Protein AF-C0B4K8-F1 (afdb_monomer)

Organism: NCBI:txid470146

pLDDT: mean 82.04, std 15.04, range [27.12, 97.06]

InterPro domains:
  IPR049453 Integral membrane bound transporter domain [PF13515] (214-287)

Structure (mmCIF, N/CA/C/O backbone):
data_AF-C0B4K8-F1
#
_entry.id   AF-C0B4K8-F1
#
loop_
_atom_site.group_PDB
_atom_site.id
_atom_site.type_symbol
_atom_site.label_atom_id
_atom_site.label_alt_id
_atom_site.label_comp_id
_atom_site.label_asym_id
_atom_site.label_entity_id
_atom_site.label_seq_id
_atom_site.pdbx_PDB_ins_code
_atom_site.Cartn_x
_atom_site.Cartn_y
_atom_site.Cartn_z
_atom_site.occupancy
_atom_site.B_iso_or_equiv
_atom_site.auth_seq_id
_atom_site.auth_comp_id
_atom_site.auth_asym_id
_atom_site.auth_atom_id
_atom_site.pdbx_PDB_model_num
ATOM 1 N N . MET A 1 1 ? -28.272 7.802 20.298 1.00 64.81 1 MET A N 1
ATOM 2 C CA . MET A 1 1 ? -28.217 7.630 18.826 1.00 64.81 1 MET A CA 1
ATOM 3 C C . MET A 1 1 ? -28.982 6.366 18.466 1.00 64.81 1 MET A C 1
ATOM 5 O O . MET A 1 1 ? -29.151 5.519 19.333 1.00 64.81 1 MET A O 1
ATOM 9 N N . THR A 1 2 ? -29.472 6.221 17.232 1.00 80.25 2 THR A N 1
ATOM 10 C CA . THR A 1 2 ? -30.024 4.921 16.800 1.00 80.25 2 THR A CA 1
ATOM 11 C C . THR A 1 2 ? -28.894 3.910 16.576 1.00 80.25 2 THR A C 1
ATOM 13 O O . THR A 1 2 ? -27.774 4.300 16.242 1.00 80.25 2 THR A O 1
ATOM 16 N N . PHE A 1 3 ? -29.184 2.611 16.717 1.00 78.75 3 PHE A N 1
ATOM 17 C CA . PHE A 1 3 ? -28.225 1.523 16.465 1.00 78.75 3 PHE A CA 1
ATOM 18 C C . PHE A 1 3 ? -27.511 1.671 15.109 1.00 78.75 3 PHE A C 1
ATOM 20 O O . PHE A 1 3 ? -26.291 1.559 15.016 1.00 78.75 3 PHE A O 1
ATOM 27 N N . TYR A 1 4 ? -28.267 2.006 14.060 1.00 74.88 4 TYR A N 1
ATOM 28 C CA . TYR A 1 4 ? -27.736 2.195 12.711 1.00 74.88 4 TYR A CA 1
ATOM 29 C C . TYR A 1 4 ? -26.780 3.394 12.607 1.00 74.88 4 TYR A C 1
ATOM 31 O O . TYR A 1 4 ? -25.721 3.289 11.990 1.00 74.88 4 TYR A O 1
ATOM 39 N N . GLN A 1 5 ? -27.109 4.519 13.251 1.00 76.94 5 GLN A N 1
ATOM 40 C CA . GLN A 1 5 ? -26.243 5.704 13.275 1.00 76.94 5 GLN A CA 1
ATOM 41 C C . GLN A 1 5 ? -24.923 5.435 14.008 1.00 76.94 5 GLN A C 1
ATOM 43 O O . GLN A 1 5 ? -23.875 5.891 13.557 1.00 76.94 5 GLN A O 1
ATOM 48 N N . GLU A 1 6 ? -24.945 4.661 15.097 1.00 77.94 6 GLU A N 1
ATOM 49 C CA . GLU A 1 6 ? -23.719 4.281 15.811 1.00 77.94 6 GLU A CA 1
ATOM 50 C C . GLU A 1 6 ? -22.836 3.330 14.998 1.00 77.94 6 GLU A C 1
ATOM 52 O O . GLU A 1 6 ? -21.607 3.457 15.023 1.00 77.94 6 GLU A O 1
ATOM 57 N N . LEU A 1 7 ? -23.445 2.423 14.228 1.00 75.00 7 LEU A N 1
ATOM 58 C CA . LEU A 1 7 ? -22.721 1.518 13.334 1.00 75.00 7 LEU A CA 1
ATOM 59 C C . LEU A 1 7 ? -21.975 2.282 12.222 1.00 75.00 7 LEU A C 1
ATOM 61 O O . LEU A 1 7 ? -20.893 1.866 11.803 1.00 75.00 7 LEU A O 1
ATOM 65 N N . GLN A 1 8 ? -22.531 3.414 11.775 1.00 73.94 8 GLN A N 1
ATOM 66 C CA . GLN A 1 8 ? -21.951 4.282 10.743 1.00 73.94 8 GLN A CA 1
ATOM 67 C C . GLN A 1 8 ? -20.825 5.200 11.240 1.00 73.94 8 GLN A C 1
ATOM 69 O O . GLN A 1 8 ? -20.106 5.775 10.419 1.00 73.94 8 GLN A O 1
ATOM 74 N N . LEU A 1 9 ? -20.636 5.349 12.556 1.00 71.19 9 LEU A N 1
ATOM 75 C CA . LEU A 1 9 ? -19.533 6.150 13.088 1.00 71.19 9 LEU A CA 1
ATOM 76 C C . LEU A 1 9 ? -18.185 5.580 12.630 1.00 71.19 9 LEU A C 1
ATOM 78 O O . LEU A 1 9 ? -18.023 4.376 12.455 1.00 71.19 9 LEU A O 1
ATOM 82 N N . ASN A 1 10 ? -17.164 6.421 12.482 1.00 69.75 10 ASN A N 1
ATOM 83 C CA . ASN A 1 10 ? -15.793 5.931 12.315 1.00 69.75 10 ASN A CA 1
ATOM 84 C C . ASN A 1 10 ? -15.262 5.342 13.644 1.00 69.75 10 ASN A C 1
ATOM 86 O O . ASN A 1 10 ? -15.906 5.443 14.690 1.00 69.75 10 ASN A O 1
ATOM 90 N N . GLN A 1 11 ? -14.092 4.694 13.624 1.00 68.06 11 GLN A N 1
ATOM 91 C CA . GLN A 1 11 ? -13.534 4.074 14.837 1.00 68.06 11 GLN A CA 1
ATOM 92 C C . GLN A 1 11 ? -13.309 5.088 15.972 1.00 68.06 11 GLN A C 1
ATOM 94 O O . GLN A 1 11 ? -13.568 4.785 17.135 1.00 68.06 11 GLN A O 1
ATOM 99 N N . ALA A 1 12 ? -12.895 6.314 15.640 1.00 69.19 12 ALA A N 1
ATOM 100 C CA . ALA A 1 12 ? -12.717 7.390 16.612 1.00 69.19 12 ALA A CA 1
ATOM 101 C C . ALA A 1 12 ? -14.046 7.822 17.260 1.00 69.19 12 ALA A C 1
ATOM 103 O O . ALA A 1 12 ? -14.102 8.022 18.471 1.00 69.19 12 ALA A O 1
ATOM 104 N N . GLY A 1 13 ? -15.121 7.914 16.477 1.00 70.62 13 GLY A N 1
ATOM 105 C CA . GLY A 1 13 ? -16.466 8.255 16.935 1.00 70.62 13 GLY A CA 1
ATOM 106 C C . GLY A 1 13 ? -17.031 7.208 17.889 1.00 70.62 13 GLY A C 1
ATOM 107 O O . GLY A 1 13 ? -17.477 7.565 18.977 1.00 70.62 13 GLY A O 1
ATOM 108 N N . SER A 1 14 ? -16.920 5.919 17.546 1.00 69.06 14 SER A N 1
ATOM 109 C CA . SER A 1 14 ? -17.348 4.826 18.434 1.00 69.06 14 SER A CA 1
ATOM 110 C C . SER A 1 14 ? -16.541 4.801 19.744 1.00 69.06 14 SER A C 1
ATOM 112 O O . SER A 1 14 ? -17.117 4.678 20.823 1.00 69.06 14 SER A O 1
ATOM 114 N N . LYS A 1 15 ? -15.212 4.999 19.681 1.00 70.56 15 LYS A N 1
ATOM 115 C CA . LYS A 1 15 ? -14.346 5.077 20.876 1.00 70.56 15 LYS A CA 1
ATOM 116 C C . LYS A 1 15 ? -14.629 6.316 21.737 1.00 70.56 15 LYS A C 1
ATOM 118 O O . LYS A 1 15 ? -14.522 6.244 22.958 1.00 70.56 15 LYS A O 1
ATOM 123 N N . ASN A 1 16 ? -15.004 7.441 21.130 1.00 76.56 16 ASN A N 1
ATOM 124 C CA . ASN A 1 16 ? -15.399 8.644 21.862 1.00 76.56 16 ASN A CA 1
ATOM 125 C C . ASN A 1 16 ? -16.745 8.472 22.574 1.00 76.56 16 ASN A C 1
ATOM 127 O O . ASN A 1 16 ? -16.874 8.959 23.693 1.00 76.56 16 ASN A O 1
ATOM 131 N N . LEU A 1 17 ? -17.710 7.762 21.975 1.00 75.50 17 LEU A N 1
ATOM 132 C CA . LEU A 1 17 ? -18.959 7.414 22.660 1.00 75.50 17 LEU A CA 1
ATOM 133 C C . LEU A 1 17 ? -18.679 6.570 23.907 1.00 75.50 17 LEU A C 1
ATOM 135 O O . LEU A 1 17 ? -19.099 6.946 24.992 1.00 75.50 17 LEU A O 1
ATOM 139 N N . LEU A 1 18 ? -17.868 5.516 23.767 1.00 72.81 18 LEU A N 1
ATOM 140 C CA . LEU A 1 18 ? -17.462 4.632 24.869 1.00 72.81 18 LEU A CA 1
ATOM 141 C C . LEU A 1 18 ? -16.787 5.364 26.038 1.00 72.81 18 LEU A C 1
ATOM 143 O O . LEU A 1 18 ? -16.927 4.947 27.186 1.00 72.81 18 LEU A O 1
ATOM 147 N N . LYS A 1 19 ? -16.036 6.435 25.754 1.00 73.88 19 LYS A N 1
ATOM 148 C CA . LYS A 1 19 ? -15.397 7.276 26.778 1.00 73.88 19 LYS A CA 1
ATOM 149 C C . LYS A 1 19 ? -16.370 8.218 27.481 1.00 73.88 19 LYS A C 1
ATOM 151 O O . LYS A 1 19 ? -16.112 8.586 28.619 1.00 73.88 19 LYS A O 1
ATOM 156 N N . LYS A 1 20 ? -17.425 8.648 26.787 1.00 77.31 20 LYS A N 1
ATOM 157 C CA . LYS A 1 20 ? -18.429 9.585 27.305 1.00 77.31 20 LYS A CA 1
ATOM 158 C C . LYS A 1 20 ? -19.591 8.888 28.017 1.00 77.31 20 LYS A C 1
ATOM 160 O O . LYS A 1 20 ? -20.399 9.575 28.622 1.00 77.31 20 LYS A O 1
ATOM 165 N N . SER A 1 21 ? -19.698 7.562 27.937 1.00 74.38 21 SER A N 1
ATOM 166 C CA . SER A 1 21 ? -20.741 6.799 28.627 1.00 74.38 21 SER A CA 1
ATOM 167 C 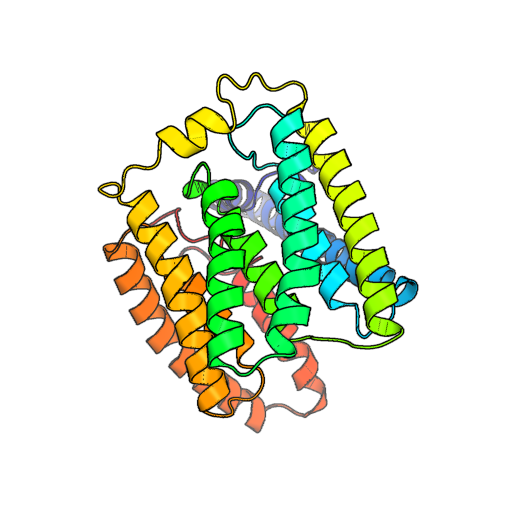C . SER A 1 21 ? -20.516 6.792 30.139 1.00 74.38 21 SER A C 1
ATOM 169 O O . SER A 1 21 ? -19.499 6.280 30.610 1.00 74.38 21 SER A O 1
ATOM 171 N N . GLU A 1 22 ? -21.481 7.317 30.891 1.00 70.75 22 GLU A N 1
ATOM 172 C CA . GLU A 1 22 ? -21.413 7.414 32.354 1.00 70.75 22 GLU A CA 1
ATOM 173 C C . GLU A 1 22 ? -21.981 6.161 33.040 1.00 70.75 22 GLU A C 1
ATOM 175 O O . GLU A 1 22 ? -21.492 5.752 34.094 1.00 70.75 22 GLU A O 1
ATOM 180 N N . THR A 1 23 ? -22.963 5.488 32.424 1.00 79.25 23 THR A N 1
ATOM 181 C CA . THR A 1 23 ? -23.619 4.312 33.019 1.00 79.25 23 THR A CA 1
ATOM 182 C C . THR A 1 23 ? -23.090 2.977 32.482 1.00 79.25 23 THR A C 1
ATOM 184 O O . THR A 1 23 ? -22.725 2.829 31.313 1.00 79.25 23 THR A O 1
ATOM 187 N N . VAL A 1 24 ? -23.102 1.941 33.333 1.00 75.06 24 VAL A N 1
ATOM 188 C CA . VAL A 1 24 ? -22.670 0.573 32.971 1.00 75.06 24 VAL A CA 1
ATOM 189 C C . VAL A 1 24 ? -23.535 -0.021 31.851 1.00 75.06 24 VAL A C 1
ATOM 191 O O . VAL A 1 24 ? -23.017 -0.718 30.977 1.00 75.06 24 VAL A O 1
ATOM 194 N N . LYS A 1 25 ? -24.841 0.286 31.839 1.00 75.25 25 LYS A N 1
ATOM 195 C CA . LYS A 1 25 ? -25.779 -0.185 30.807 1.00 75.25 25 LYS A CA 1
ATOM 196 C C . LYS A 1 25 ? -25.497 0.451 29.444 1.00 75.25 25 LYS A C 1
ATOM 198 O O . LYS A 1 25 ? -25.407 -0.275 28.458 1.00 75.25 25 LYS A O 1
ATOM 203 N N . GLU A 1 26 ? -25.283 1.766 29.388 1.00 77.56 26 GLU A N 1
ATOM 204 C CA . GLU A 1 26 ? -24.909 2.453 28.141 1.00 77.56 26 GLU A CA 1
ATOM 205 C C . GLU A 1 26 ? -23.552 1.975 27.636 1.00 77.56 26 GLU A C 1
ATOM 207 O O . GLU A 1 26 ? -23.401 1.641 26.463 1.00 77.56 26 GLU A O 1
ATOM 212 N N . LYS A 1 27 ? -22.568 1.853 28.533 1.00 77.44 27 LYS A N 1
ATOM 213 C CA . LYS A 1 27 ? -21.239 1.359 28.172 1.00 77.44 27 LYS A CA 1
ATOM 214 C C . LYS A 1 27 ? -21.302 -0.054 27.590 1.00 77.44 27 LYS A C 1
ATOM 216 O O . LYS A 1 27 ? -20.668 -0.312 26.572 1.00 77.44 27 LYS A O 1
ATOM 221 N N . SER A 1 28 ? -22.084 -0.956 28.188 1.00 77.31 28 SER A N 1
ATOM 222 C CA . SER A 1 28 ? -22.282 -2.317 27.670 1.00 77.31 28 SER A CA 1
ATOM 223 C C . SER A 1 28 ? -22.949 -2.318 26.290 1.00 77.31 28 SER A C 1
ATOM 225 O O . SER A 1 28 ? -22.483 -3.018 25.39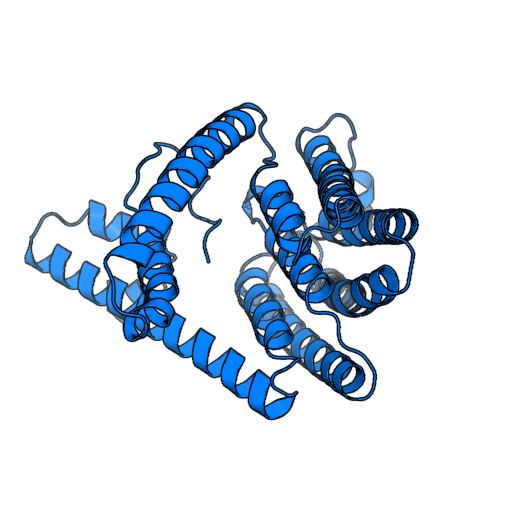1 1.00 77.31 28 SER A O 1
ATOM 227 N N . TYR A 1 29 ? -23.964 -1.474 26.085 1.00 82.44 29 TYR A N 1
ATOM 228 C CA . TYR A 1 29 ? -24.616 -1.312 24.786 1.00 82.44 29 TYR A CA 1
ATOM 229 C C . TYR A 1 29 ? -23.640 -0.815 23.708 1.00 82.44 29 TYR A C 1
ATOM 231 O O . TYR A 1 29 ? -23.513 -1.450 22.664 1.00 82.44 29 TYR A O 1
ATOM 239 N N . HIS A 1 30 ? -22.871 0.249 23.964 1.00 81.06 30 HIS A N 1
ATOM 240 C CA . HIS A 1 30 ? -21.906 0.764 22.984 1.00 81.06 30 HIS A CA 1
ATOM 241 C C . HIS A 1 30 ? -20.745 -0.206 22.722 1.00 81.06 30 HIS A C 1
ATOM 243 O O . HIS A 1 30 ? -20.239 -0.261 21.599 1.00 81.06 30 HIS A O 1
ATOM 249 N N . ILE A 1 31 ? -20.337 -1.005 23.719 1.00 78.44 31 ILE A N 1
ATOM 250 C CA . ILE A 1 31 ? -19.386 -2.107 23.509 1.00 78.44 31 ILE A CA 1
ATOM 251 C C . ILE A 1 31 ? -19.998 -3.131 22.555 1.00 78.44 31 ILE A C 1
ATOM 253 O O . ILE A 1 31 ? -19.346 -3.504 21.584 1.00 78.44 31 ILE A O 1
ATOM 257 N N . LEU A 1 32 ? -21.243 -3.554 22.779 1.00 82.25 32 LEU A N 1
ATOM 258 C CA . LEU A 1 32 ? -21.923 -4.514 21.911 1.00 82.25 32 LEU A CA 1
ATOM 259 C C . LEU A 1 32 ? -22.031 -3.987 20.477 1.00 82.25 32 LEU A C 1
ATOM 261 O O . LEU A 1 32 ? -21.660 -4.695 19.544 1.00 82.25 32 LEU A O 1
ATOM 265 N N . VAL A 1 33 ? -22.454 -2.735 20.285 1.00 81.31 33 VAL A N 1
ATOM 266 C CA . VAL A 1 33 ? -22.527 -2.108 18.953 1.00 81.31 33 VAL A CA 1
ATOM 267 C C . VAL A 1 33 ? -21.148 -2.065 18.285 1.00 81.31 33 VAL A C 1
ATOM 269 O O . VAL A 1 33 ? -21.020 -2.374 17.099 1.00 81.31 33 VAL A O 1
ATOM 272 N N . TYR A 1 34 ? -20.095 -1.745 19.042 1.00 77.75 34 TYR A N 1
ATOM 273 C CA . TYR A 1 34 ? -18.717 -1.758 18.549 1.00 77.75 34 TYR A CA 1
ATOM 274 C C . TYR A 1 34 ? -18.251 -3.166 18.141 1.00 77.75 34 TYR A C 1
ATOM 276 O O . TYR A 1 34 ? -17.650 -3.325 17.077 1.00 77.75 34 TYR A O 1
ATOM 284 N N . LEU A 1 35 ? -18.569 -4.195 18.932 1.00 80.12 35 LEU A N 1
ATOM 285 C CA . LEU A 1 35 ? -18.267 -5.594 18.613 1.00 80.12 35 LEU A CA 1
ATOM 286 C C . LEU A 1 35 ? -19.010 -6.064 17.363 1.00 80.12 35 LEU A C 1
ATOM 288 O O . LEU A 1 35 ? -18.396 -6.659 16.481 1.00 80.12 35 LEU A O 1
ATOM 292 N N . VAL A 1 36 ? -20.305 -5.755 17.254 1.00 84.94 36 VAL A N 1
ATOM 293 C CA . VAL A 1 36 ? -21.112 -6.085 16.072 1.00 84.94 36 VAL A CA 1
ATOM 294 C C . VAL A 1 36 ? -20.528 -5.414 14.834 1.00 84.94 36 VAL A C 1
ATOM 296 O O . VAL A 1 36 ? -20.360 -6.060 13.805 1.00 84.94 36 VAL A O 1
ATOM 299 N N . LYS A 1 37 ? -20.131 -4.144 14.933 1.00 81.94 37 LYS A N 1
ATOM 300 C CA . LYS A 1 37 ? -19.466 -3.431 13.841 1.00 81.94 37 LYS A CA 1
ATOM 301 C C . LYS A 1 37 ? -18.157 -4.105 13.416 1.00 81.94 37 LYS A C 1
ATOM 303 O O . LYS A 1 37 ? -17.924 -4.250 12.215 1.00 81.94 37 LYS A O 1
ATOM 308 N N . ILE A 1 38 ? -17.317 -4.533 14.365 1.00 78.56 38 ILE A N 1
ATOM 309 C CA . ILE A 1 38 ? -16.085 -5.284 14.065 1.00 78.56 38 ILE A CA 1
ATOM 310 C C . ILE A 1 38 ? -16.419 -6.607 13.373 1.00 78.56 38 ILE A C 1
ATOM 312 O O . ILE A 1 38 ? -15.837 -6.902 12.333 1.00 78.56 38 ILE A O 1
ATOM 316 N N . ALA A 1 39 ? -17.370 -7.375 13.906 1.00 83.31 39 ALA A N 1
ATOM 317 C CA . ALA A 1 39 ? -17.765 -8.668 13.357 1.00 83.31 39 ALA A CA 1
ATOM 318 C C . ALA A 1 39 ? -18.314 -8.540 11.928 1.00 83.31 39 ALA A C 1
ATOM 320 O O . ALA A 1 39 ? -17.881 -9.268 11.039 1.00 83.31 39 ALA A O 1
ATOM 321 N N . VAL A 1 40 ? -19.198 -7.568 11.681 1.00 85.62 40 VAL A N 1
ATOM 322 C CA . VAL A 1 40 ? -19.748 -7.283 10.346 1.00 85.62 40 VAL A CA 1
ATOM 323 C C . VAL A 1 40 ? -18.648 -6.847 9.380 1.00 85.62 40 VAL A C 1
ATOM 325 O O . VAL A 1 40 ? -18.616 -7.315 8.245 1.00 85.62 40 VAL A O 1
ATOM 328 N N . THR A 1 41 ? -17.719 -5.993 9.823 1.00 82.81 41 THR A N 1
ATOM 329 C CA . THR A 1 41 ? -16.592 -5.553 8.985 1.00 82.81 41 THR A CA 1
ATOM 330 C C . THR A 1 41 ? -15.678 -6.727 8.639 1.00 82.81 41 THR A C 1
ATOM 332 O O . THR A 1 41 ? -15.342 -6.913 7.475 1.00 82.81 41 THR A O 1
ATOM 335 N N . MET A 1 42 ? -15.325 -7.559 9.623 1.00 82.62 42 MET A N 1
ATOM 336 C CA . MET A 1 42 ? -14.498 -8.749 9.415 1.00 82.62 42 MET A CA 1
ATOM 337 C C . MET A 1 42 ? -15.177 -9.742 8.465 1.00 82.62 42 MET A C 1
ATOM 339 O O . MET A 1 42 ? -14.543 -10.213 7.524 1.00 82.62 42 MET A O 1
ATOM 343 N N . ALA A 1 43 ? -16.469 -10.015 8.668 1.00 86.94 43 ALA A N 1
ATOM 344 C CA . ALA A 1 43 ? -17.248 -10.896 7.804 1.00 86.94 43 ALA A CA 1
ATOM 345 C C . ALA A 1 43 ? -17.306 -10.361 6.368 1.00 86.94 43 ALA A C 1
ATOM 347 O O . ALA A 1 43 ? -17.071 -11.113 5.428 1.00 86.94 43 ALA A O 1
ATOM 348 N N . PHE A 1 44 ? -17.545 -9.061 6.188 1.00 88.81 44 PHE A N 1
ATOM 349 C CA . PHE A 1 44 ? -17.528 -8.428 4.872 1.00 88.81 44 PHE A CA 1
ATOM 350 C C . PHE A 1 44 ? -16.161 -8.553 4.189 1.00 88.81 44 PHE A C 1
ATOM 352 O O . PHE A 1 44 ? -16.100 -8.985 3.040 1.00 88.81 44 PHE A O 1
ATOM 359 N N . CYS A 1 45 ? -15.069 -8.225 4.889 1.00 88.50 45 CYS A N 1
ATOM 360 C CA . CYS A 1 45 ? -13.717 -8.336 4.344 1.00 88.50 45 CYS A CA 1
ATOM 361 C C . CYS A 1 45 ? -13.386 -9.778 3.944 1.00 88.50 45 CYS A C 1
ATOM 363 O O . CYS A 1 45 ? -12.883 -10.009 2.846 1.00 88.50 45 CYS A O 1
ATOM 365 N N . PHE A 1 46 ? -13.705 -10.742 4.811 1.00 88.62 46 PHE A N 1
ATOM 366 C CA . PHE A 1 46 ? -13.485 -12.159 4.546 1.00 88.62 46 PHE A CA 1
ATOM 367 C C . PHE A 1 46 ? -14.282 -12.621 3.325 1.00 88.62 46 PHE A C 1
ATOM 369 O O . PHE A 1 46 ? -13.691 -13.114 2.371 1.00 88.62 46 PHE A O 1
ATOM 376 N N . LEU A 1 47 ? -15.595 -12.373 3.299 1.00 93.12 47 LEU A N 1
ATOM 377 C CA . LEU A 1 47 ? -16.460 -12.749 2.179 1.00 93.12 47 LEU A CA 1
ATOM 378 C C . LEU A 1 47 ? -15.999 -12.118 0.864 1.00 93.12 47 LEU A C 1
ATOM 380 O O . LEU A 1 47 ? -15.952 -12.802 -0.155 1.00 93.12 47 LEU A O 1
ATOM 384 N N . PHE A 1 48 ? -15.618 -10.840 0.878 1.00 92.69 48 PHE A N 1
ATOM 385 C CA . PHE A 1 48 ? -15.129 -10.147 -0.311 1.00 92.69 48 PHE A CA 1
ATOM 386 C C . PHE A 1 48 ? -13.863 -10.808 -0.872 1.00 92.69 48 PHE A C 1
ATOM 388 O O . PHE A 1 48 ? -13.798 -11.109 -2.065 1.00 92.69 48 PHE A O 1
ATOM 395 N N . VAL A 1 49 ? -12.874 -11.081 -0.015 1.00 92.25 49 VAL A N 1
ATOM 396 C CA . VAL A 1 49 ? -11.622 -11.740 -0.419 1.00 92.25 49 VAL A CA 1
ATOM 397 C C . VAL A 1 49 ? -11.878 -13.180 -0.868 1.00 92.25 49 VAL A C 1
ATOM 399 O O . VAL A 1 49 ? -11.298 -13.620 -1.862 1.00 92.25 49 VAL A O 1
ATOM 402 N N . THR A 1 50 ? -12.772 -13.910 -0.198 1.00 92.00 50 THR A N 1
ATOM 403 C CA . THR A 1 50 ? -13.169 -15.270 -0.587 1.00 92.00 50 THR A CA 1
ATOM 404 C C . THR A 1 50 ? -13.829 -15.289 -1.963 1.00 92.00 50 THR A C 1
ATOM 406 O O . THR A 1 50 ? -13.439 -16.095 -2.803 1.00 92.00 50 THR A O 1
ATOM 409 N N . ILE A 1 51 ? -14.765 -14.376 -2.240 1.00 93.62 51 ILE A N 1
ATOM 410 C CA . ILE A 1 51 ? -15.398 -14.250 -3.561 1.00 93.62 51 ILE A CA 1
ATOM 411 C C . ILE A 1 51 ? -14.341 -13.942 -4.628 1.00 93.62 51 ILE A C 1
ATOM 413 O O . ILE A 1 51 ? -14.304 -14.613 -5.655 1.00 93.62 51 ILE A O 1
ATOM 417 N N . PHE A 1 52 ? -13.433 -12.992 -4.377 1.00 91.44 52 PHE A N 1
ATOM 418 C CA . PHE A 1 52 ? -12.326 -12.704 -5.299 1.00 91.44 52 PHE A CA 1
ATOM 419 C C . PHE A 1 52 ? -11.439 -13.931 -5.549 1.00 91.44 52 PHE A C 1
ATOM 421 O O . PHE A 1 52 ? -11.051 -14.187 -6.685 1.00 91.44 52 PHE A O 1
ATOM 428 N N . SER A 1 53 ? -11.153 -14.715 -4.511 1.00 91.50 53 SER A N 1
ATOM 429 C CA . SER A 1 53 ? -10.325 -15.921 -4.622 1.00 91.50 53 SER A CA 1
ATOM 430 C C . SER A 1 53 ? -11.021 -17.021 -5.429 1.00 91.50 53 SER A C 1
ATOM 432 O O . SER A 1 53 ? -10.375 -17.691 -6.229 1.00 91.50 53 SER A O 1
ATOM 434 N N . ILE A 1 54 ? -12.341 -17.174 -5.283 1.00 93.81 54 ILE A N 1
ATOM 435 C CA . ILE A 1 54 ? -13.146 -18.107 -6.088 1.00 93.81 54 ILE A CA 1
ATOM 436 C C . ILE A 1 54 ? -13.185 -17.668 -7.560 1.00 93.81 54 ILE A C 1
ATOM 438 O O . ILE A 1 54 ? -13.063 -18.505 -8.450 1.00 93.81 54 ILE A O 1
ATOM 442 N N . LEU A 1 55 ? -13.333 -16.366 -7.826 1.00 93.38 55 LEU A N 1
ATOM 443 C CA . LEU A 1 55 ? -13.470 -15.831 -9.186 1.00 93.38 55 LEU A CA 1
ATOM 444 C C . LEU A 1 55 ? -12.143 -15.763 -9.959 1.00 93.38 55 LEU A C 1
ATOM 446 O O . LEU A 1 55 ? -12.119 -16.049 -11.155 1.00 93.38 55 LEU A O 1
ATOM 450 N N . PHE A 1 56 ? -11.044 -15.376 -9.302 1.00 93.12 56 PHE A N 1
ATOM 451 C CA . PHE A 1 56 ? -9.748 -15.105 -9.948 1.00 93.12 56 PHE A CA 1
ATOM 452 C C . PHE A 1 56 ? -8.633 -16.087 -9.556 1.00 93.12 56 PHE A C 1
ATOM 454 O O . PHE A 1 56 ? -7.510 -15.972 -10.054 1.00 93.12 56 PHE A O 1
ATOM 461 N N . GLY A 1 57 ? -8.937 -17.059 -8.692 1.00 91.06 57 GLY A N 1
ATOM 462 C CA . GLY A 1 57 ? -8.005 -18.061 -8.179 1.00 91.06 57 GLY A CA 1
ATOM 463 C C . GLY A 1 57 ? -7.347 -17.662 -6.855 1.00 91.06 57 GLY A C 1
ATOM 464 O O . GLY A 1 57 ? -7.159 -16.484 -6.547 1.00 91.06 57 GLY A O 1
ATOM 465 N N . ASN A 1 58 ? -6.943 -18.667 -6.073 1.00 90.62 58 ASN A N 1
ATOM 466 C CA . ASN A 1 58 ? -6.357 -18.474 -4.739 1.00 90.62 58 ASN A CA 1
ATOM 467 C C . ASN A 1 58 ? -5.036 -17.678 -4.764 1.00 90.62 58 ASN A C 1
ATOM 469 O O . ASN A 1 58 ? -4.761 -16.911 -3.840 1.00 90.62 58 ASN A O 1
ATOM 473 N N . GLU A 1 59 ? -4.255 -17.792 -5.843 1.00 90.19 59 GLU A N 1
ATOM 474 C CA . GLU A 1 59 ? -3.029 -17.005 -6.071 1.00 90.19 59 GLU A CA 1
ATOM 475 C C . GLU A 1 59 ? -3.299 -15.497 -6.231 1.00 90.19 59 GLU A C 1
ATOM 477 O O . GLU A 1 59 ? -2.415 -14.665 -6.021 1.00 90.19 59 GLU A O 1
ATOM 482 N N . ASN A 1 60 ? -4.541 -15.133 -6.558 1.00 93.25 60 ASN A N 1
ATOM 483 C CA . ASN A 1 60 ? -5.001 -13.756 -6.707 1.00 93.25 60 ASN A CA 1
ATOM 484 C C . ASN A 1 60 ? -5.852 -13.275 -5.527 1.00 93.25 60 ASN A C 1
ATOM 486 O O . ASN A 1 60 ? -6.419 -12.186 -5.588 1.00 93.25 60 ASN A O 1
ATOM 490 N N . SER A 1 61 ? -5.886 -14.014 -4.415 1.00 92.94 61 SER A N 1
ATOM 491 C CA . SER A 1 61 ? -6.525 -13.559 -3.168 1.00 92.94 61 SER A CA 1
ATOM 492 C C . SER A 1 61 ? -6.024 -12.178 -2.720 1.00 92.94 61 SER A C 1
ATOM 494 O O . SER A 1 61 ? -6.806 -11.343 -2.257 1.00 92.94 61 SER A O 1
ATOM 496 N N . ILE A 1 62 ? -4.737 -11.886 -2.950 1.00 93.81 62 ILE A N 1
ATOM 497 C CA . ILE A 1 62 ? -4.126 -10.593 -2.633 1.00 93.81 62 ILE A CA 1
ATOM 498 C C . ILE A 1 62 ? -4.736 -9.429 -3.425 1.00 93.81 62 ILE A C 1
ATOM 500 O O . ILE A 1 62 ? -4.857 -8.327 -2.896 1.00 93.81 62 ILE A O 1
ATOM 504 N N . VAL A 1 63 ? -5.199 -9.674 -4.655 1.00 95.00 63 VAL A N 1
ATOM 505 C CA . VAL A 1 63 ? -5.902 -8.675 -5.475 1.00 95.00 63 VAL A CA 1
ATOM 506 C C . VAL A 1 63 ? -7.183 -8.243 -4.775 1.00 95.00 63 VAL A C 1
ATOM 508 O O . VAL A 1 63 ? -7.440 -7.049 -4.657 1.00 95.00 63 VAL A O 1
ATOM 511 N N . GLY A 1 64 ? -7.945 -9.199 -4.234 1.00 94.81 64 GLY A N 1
ATOM 512 C CA . GLY A 1 64 ? -9.148 -8.910 -3.453 1.00 94.81 64 GLY A CA 1
ATOM 513 C C . GLY A 1 64 ? -8.854 -8.010 -2.253 1.00 94.81 64 GLY A C 1
ATOM 514 O O . GLY A 1 64 ? -9.577 -7.044 -2.019 1.00 94.81 64 GLY A O 1
ATOM 515 N N . VAL A 1 65 ? -7.751 -8.261 -1.540 1.00 94.25 65 VAL A N 1
ATOM 516 C CA . VAL A 1 65 ? -7.307 -7.411 -0.422 1.00 94.25 65 VAL A CA 1
ATOM 517 C C . VAL A 1 65 ? -6.971 -5.997 -0.905 1.00 94.25 65 VAL A C 1
ATOM 519 O O . VAL A 1 65 ? -7.471 -5.027 -0.339 1.00 94.25 65 VAL A O 1
ATOM 522 N N . VAL A 1 66 ? -6.171 -5.850 -1.966 1.00 95.62 66 VAL A N 1
ATOM 523 C CA . VAL A 1 66 ? -5.764 -4.530 -2.484 1.00 95.62 66 VAL A CA 1
ATOM 524 C C . VAL A 1 66 ? -6.957 -3.721 -2.996 1.00 95.62 66 VAL A C 1
ATOM 526 O O . VAL A 1 66 ? -7.079 -2.536 -2.673 1.00 95.62 66 VAL A O 1
ATOM 529 N N . VAL A 1 67 ? -7.867 -4.355 -3.739 1.00 95.56 67 VAL A N 1
ATOM 530 C CA . VAL A 1 67 ? -9.102 -3.726 -4.227 1.00 95.56 67 VAL A CA 1
ATOM 531 C C . VAL A 1 67 ? -9.962 -3.260 -3.057 1.00 95.56 67 VAL A C 1
ATOM 533 O O . VAL A 1 67 ? -10.429 -2.123 -3.055 1.00 95.56 67 VAL A O 1
ATOM 536 N N . LEU A 1 68 ? -10.139 -4.106 -2.041 1.00 93.69 68 LEU A N 1
ATOM 537 C CA . LEU A 1 68 ? -10.927 -3.781 -0.858 1.00 93.69 68 LEU A CA 1
ATOM 538 C C . LEU A 1 68 ? -10.344 -2.592 -0.086 1.00 93.69 68 LEU A C 1
ATOM 540 O O . LEU A 1 68 ? -11.087 -1.681 0.284 1.00 93.69 68 LEU A 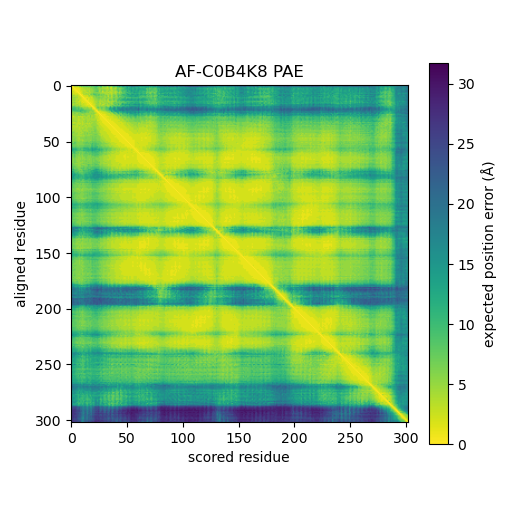O 1
ATOM 544 N N . LEU A 1 69 ? -9.023 -2.573 0.121 1.00 91.94 69 LEU A N 1
ATOM 545 C CA . LEU A 1 69 ? -8.331 -1.466 0.784 1.00 91.94 69 LEU A CA 1
ATOM 546 C C . LEU A 1 69 ? -8.525 -0.153 0.015 1.00 91.94 69 LEU A C 1
ATOM 548 O O . LEU A 1 69 ? -8.892 0.864 0.608 1.00 91.94 69 LEU A O 1
ATOM 552 N N . CYS A 1 70 ? -8.345 -0.181 -1.308 1.00 91.38 70 CYS A N 1
ATOM 553 C CA . CYS A 1 70 ? -8.573 0.986 -2.158 1.00 91.38 70 CYS A CA 1
ATOM 554 C C . CYS A 1 70 ? -10.032 1.452 -2.082 1.00 91.38 70 CYS A C 1
ATOM 556 O O . CYS A 1 70 ? -10.288 2.637 -1.878 1.00 91.38 70 CYS A O 1
ATOM 558 N N . LEU A 1 71 ? -10.994 0.532 -2.174 1.00 91.38 71 LEU A N 1
ATOM 559 C CA . LEU A 1 71 ? -12.420 0.841 -2.090 1.00 91.38 71 LEU A CA 1
ATOM 560 C C . LEU A 1 71 ? -12.773 1.499 -0.756 1.00 91.38 71 LEU A C 1
ATOM 562 O O . LEU A 1 71 ? -13.452 2.524 -0.742 1.00 91.38 71 LEU A O 1
ATOM 566 N N . MET A 1 72 ? -12.296 0.959 0.366 1.00 87.69 72 MET A N 1
ATOM 567 C CA . MET A 1 72 ? -12.597 1.499 1.695 1.00 87.69 72 MET A CA 1
ATOM 568 C C . MET A 1 72 ? -12.044 2.912 1.901 1.00 87.69 72 MET A C 1
ATOM 570 O O . MET A 1 72 ? -12.736 3.750 2.488 1.00 87.69 72 MET A O 1
ATOM 574 N N . VAL A 1 73 ? -10.839 3.190 1.395 1.00 86.56 73 VAL A N 1
ATOM 575 C CA . VAL A 1 73 ? -10.206 4.511 1.507 1.00 86.56 73 VAL A CA 1
ATOM 576 C C . VAL A 1 73 ? -10.836 5.516 0.549 1.00 86.56 73 VAL A C 1
ATOM 578 O O . VAL A 1 73 ? -11.366 6.536 0.991 1.00 86.56 73 VAL A O 1
ATOM 581 N N . PHE A 1 74 ? -10.874 5.210 -0.747 1.00 86.75 74 PHE A N 1
ATOM 582 C CA . PHE A 1 74 ? -11.372 6.125 -1.779 1.00 86.75 74 PHE A CA 1
ATOM 583 C C . PHE A 1 74 ? -12.898 6.283 -1.774 1.00 86.75 74 PHE A C 1
ATOM 585 O O . PHE A 1 74 ? -13.433 7.190 -2.403 1.00 86.75 74 PHE A O 1
ATOM 592 N N . ARG A 1 75 ? -13.639 5.479 -1.003 1.00 86.12 75 ARG A N 1
ATOM 593 C CA . ARG A 1 75 ? -15.052 5.768 -0.714 1.00 86.12 75 ARG A CA 1
ATOM 594 C C . ARG A 1 75 ? -15.236 7.106 0.012 1.00 86.12 75 ARG A C 1
ATOM 596 O O . ARG A 1 75 ? -16.263 7.754 -0.194 1.00 86.12 75 ARG A O 1
ATOM 603 N N . ASN A 1 76 ? -14.282 7.493 0.860 1.00 79.62 76 ASN A N 1
ATOM 604 C CA . ASN A 1 76 ? -14.391 8.659 1.744 1.00 79.62 76 ASN A CA 1
ATOM 605 C C . ASN A 1 76 ? -13.329 9.728 1.480 1.00 79.62 76 ASN A C 1
ATOM 607 O O . ASN A 1 76 ? -13.596 10.912 1.696 1.00 79.62 76 ASN A O 1
ATOM 611 N N . ALA A 1 77 ? -12.130 9.302 1.091 1.00 80.62 77 ALA A N 1
ATOM 612 C CA . ALA A 1 77 ? -11.006 10.184 0.880 1.00 80.62 77 ALA A CA 1
ATOM 613 C C . ALA A 1 77 ? -10.950 10.670 -0.565 1.00 80.62 77 ALA A C 1
ATOM 615 O O . ALA A 1 77 ? -11.121 9.891 -1.504 1.00 80.62 77 ALA A O 1
ATOM 616 N N . ASP A 1 78 ? -10.657 11.956 -0.727 1.00 80.62 78 ASP A N 1
ATOM 617 C CA . ASP A 1 78 ? -10.487 12.573 -2.032 1.00 80.62 78 ASP A CA 1
ATOM 618 C C . ASP A 1 78 ? -9.019 12.863 -2.358 1.00 80.62 78 ASP A C 1
ATOM 620 O O . ASP A 1 78 ? -8.128 12.821 -1.506 1.00 80.62 78 ASP A O 1
ATOM 624 N N . LEU A 1 79 ? -8.772 13.101 -3.645 1.00 79.06 79 LEU A N 1
ATOM 625 C CA . LEU A 1 79 ? -7.454 13.413 -4.196 1.00 79.06 79 LEU A CA 1
ATOM 626 C C . LEU A 1 79 ? -7.230 14.929 -4.335 1.00 79.06 79 LEU A C 1
ATOM 628 O O . LEU A 1 79 ? -6.239 15.350 -4.923 1.00 79.06 79 LEU A O 1
ATOM 632 N N . GLY A 1 80 ? -8.145 15.760 -3.820 1.00 71.50 80 GLY A N 1
ATOM 633 C CA . GLY A 1 80 ? -8.042 17.221 -3.886 1.00 71.50 80 GLY A CA 1
ATOM 634 C C . GLY A 1 80 ? -8.168 17.846 -5.280 1.00 71.50 80 GLY A C 1
ATOM 635 O O . GLY A 1 80 ? -7.964 19.049 -5.407 1.00 71.50 80 GLY A O 1
ATOM 636 N N . ILE A 1 81 ? -8.509 17.067 -6.313 1.00 79.75 81 ILE A N 1
ATOM 637 C CA . ILE A 1 81 ? -8.700 17.518 -7.701 1.00 79.75 81 ILE A CA 1
ATOM 638 C C . ILE A 1 81 ? -10.142 17.237 -8.143 1.00 79.75 81 ILE A C 1
ATOM 640 O O . ILE A 1 81 ? -10.801 16.336 -7.615 1.00 79.75 81 ILE A O 1
ATOM 644 N N . HIS A 1 82 ? -10.613 17.967 -9.159 1.00 80.94 82 HIS A N 1
ATOM 645 C CA . HIS A 1 82 ? -11.859 17.689 -9.875 1.00 80.94 82 HIS A CA 1
ATOM 646 C C . HIS A 1 82 ? -12.122 16.184 -10.088 1.00 80.94 82 HIS A C 1
ATOM 648 O O . HIS A 1 82 ? -11.281 15.441 -10.604 1.00 80.94 82 HIS A O 1
ATOM 654 N N . THR A 1 83 ? -13.338 15.743 -9.751 1.00 80.06 83 THR A N 1
ATOM 655 C CA . THR A 1 83 ? -13.743 14.331 -9.649 1.00 80.06 83 THR A CA 1
ATOM 656 C C . THR A 1 83 ? -13.433 13.506 -10.901 1.00 80.06 83 THR A C 1
ATOM 658 O O . THR A 1 83 ? -12.958 12.379 -10.786 1.00 80.06 83 THR A O 1
ATOM 661 N N . GLY A 1 84 ? -13.635 14.062 -12.101 1.00 81.50 84 GLY A N 1
ATOM 662 C CA . GLY A 1 84 ? -13.273 13.400 -13.366 1.00 81.50 84 GLY A CA 1
ATOM 663 C C . GLY A 1 84 ? -11.777 13.064 -13.491 1.00 81.50 84 GLY A C 1
ATOM 664 O O . GLY A 1 84 ? -11.430 11.908 -13.723 1.00 81.50 84 GLY A O 1
ATOM 665 N N . GLN A 1 85 ? -10.891 14.040 -13.261 1.00 84.31 85 GLN A N 1
ATOM 666 C CA . GLN A 1 85 ? -9.434 13.834 -13.304 1.00 84.31 85 GLN A CA 1
ATOM 667 C C . GLN A 1 85 ? -8.974 12.886 -12.191 1.00 84.31 85 GLN A C 1
ATOM 669 O O . GLN A 1 85 ? -8.178 11.987 -12.442 1.00 84.31 85 GLN A O 1
ATOM 674 N N . SER A 1 86 ? -9.537 13.026 -10.988 1.00 86.50 86 SER A N 1
ATOM 675 C CA . SER A 1 86 ? -9.279 12.124 -9.859 1.00 86.50 86 SER A CA 1
ATOM 676 C C . SER A 1 86 ? -9.667 10.672 -10.166 1.00 86.50 86 SER A C 1
ATOM 678 O O . SER A 1 86 ? -8.953 9.752 -9.781 1.00 86.50 86 SER A O 1
ATOM 680 N N . THR A 1 87 ? -10.759 10.452 -10.905 1.00 88.06 87 THR A N 1
ATOM 681 C CA . THR A 1 87 ? -11.193 9.103 -11.311 1.00 88.06 87 THR A CA 1
ATOM 682 C C . THR A 1 87 ? -10.232 8.493 -12.337 1.00 88.06 87 THR A C 1
ATOM 684 O O . THR A 1 87 ? -9.863 7.328 -12.214 1.00 88.06 87 THR A O 1
ATOM 687 N N . MET A 1 88 ? -9.764 9.279 -13.314 1.00 89.75 88 MET A N 1
ATOM 688 C CA . MET A 1 88 ? -8.740 8.829 -14.271 1.00 89.75 88 MET A CA 1
ATOM 689 C C . MET A 1 88 ? -7.406 8.520 -13.584 1.00 89.75 88 MET A C 1
ATOM 691 O O . MET A 1 88 ? -6.773 7.507 -13.873 1.00 89.75 88 MET A O 1
ATOM 695 N N . LEU A 1 89 ? -6.998 9.368 -12.641 1.00 90.88 89 LEU A N 1
ATOM 696 C CA . LEU A 1 89 ? -5.786 9.180 -11.853 1.00 90.88 89 LEU A CA 1
ATOM 697 C C . LEU A 1 89 ? -5.867 7.921 -10.976 1.00 90.88 89 LEU A C 1
ATOM 699 O O . LEU A 1 89 ? -4.903 7.166 -10.883 1.00 90.88 89 LEU A O 1
ATOM 703 N N . LEU A 1 90 ? -7.036 7.645 -10.393 1.00 92.50 90 LEU A N 1
ATOM 704 C CA . LEU A 1 90 ? -7.275 6.415 -9.646 1.00 92.50 90 LEU A CA 1
ATOM 705 C C . LEU A 1 90 ? -7.151 5.175 -10.543 1.00 92.50 90 LEU A C 1
ATOM 707 O O . LEU A 1 90 ? -6.502 4.208 -10.148 1.00 92.50 90 LEU A O 1
ATOM 711 N N . ALA A 1 91 ? -7.697 5.208 -11.761 1.00 94.62 91 ALA A N 1
ATOM 712 C CA . ALA A 1 91 ? -7.516 4.124 -12.727 1.00 94.62 91 ALA A CA 1
ATOM 713 C C . ALA A 1 91 ? -6.030 3.915 -13.079 1.00 94.62 91 ALA A C 1
ATOM 715 O O . ALA A 1 91 ? -5.555 2.778 -13.099 1.00 94.62 91 ALA A O 1
ATOM 716 N N . LEU A 1 92 ? -5.273 5.003 -13.265 1.00 94.94 92 LEU A N 1
ATOM 717 C CA . LEU A 1 92 ? -3.825 4.948 -13.482 1.00 94.94 92 LEU A CA 1
ATOM 718 C C . LEU A 1 92 ? -3.089 4.289 -12.304 1.00 94.94 92 LEU A C 1
ATOM 720 O O . LEU A 1 92 ? -2.192 3.479 -12.529 1.00 94.94 92 LEU A O 1
ATOM 724 N N . PHE A 1 93 ? -3.478 4.566 -11.056 1.00 95.31 93 PHE A N 1
ATOM 725 C CA . PHE A 1 93 ? -2.877 3.907 -9.891 1.00 95.31 93 PHE A CA 1
ATOM 726 C C . PHE A 1 93 ? -3.070 2.391 -9.910 1.00 95.31 93 PHE A C 1
ATOM 728 O O . PHE A 1 93 ? -2.125 1.662 -9.616 1.00 95.31 93 PHE A O 1
ATOM 735 N N . PHE A 1 94 ? -4.249 1.900 -10.302 1.00 96.50 94 PHE A N 1
ATOM 736 C CA . PHE A 1 94 ? -4.475 0.460 -10.466 1.00 96.50 94 PHE A CA 1
ATOM 737 C C . PHE A 1 94 ? -3.591 -0.143 -11.561 1.00 96.50 94 PHE A C 1
ATOM 739 O O . PHE A 1 94 ? -3.038 -1.225 -11.360 1.00 96.50 94 PHE A O 1
ATOM 746 N N . VAL A 1 95 ? -3.401 0.557 -12.685 1.00 96.88 95 VAL A N 1
ATOM 747 C CA . VAL A 1 95 ? -2.488 0.113 -13.752 1.00 96.88 95 VAL A CA 1
ATOM 748 C C . VAL A 1 95 ? -1.056 0.017 -13.228 1.00 96.88 95 VAL A C 1
ATOM 750 O O . VAL A 1 95 ? -0.427 -1.030 -13.369 1.00 96.88 95 VAL A O 1
ATOM 753 N N . ILE A 1 96 ? -0.566 1.059 -12.551 1.00 96.81 96 ILE A N 1
ATOM 754 C CA . ILE A 1 96 ? 0.781 1.082 -11.964 1.00 96.81 96 ILE A CA 1
ATOM 755 C C . ILE A 1 96 ? 0.950 -0.061 -10.964 1.00 96.81 96 ILE A C 1
ATOM 757 O O . ILE A 1 96 ? 1.903 -0.824 -11.076 1.00 96.81 96 ILE A O 1
ATOM 761 N N . MET A 1 97 ? 0.007 -0.240 -10.035 1.00 96.00 97 MET A N 1
ATOM 762 C CA . MET A 1 97 ? 0.047 -1.323 -9.045 1.00 96.00 97 MET A CA 1
ATOM 763 C C . MET A 1 97 ? -0.021 -2.724 -9.666 1.00 96.00 97 MET A C 1
ATOM 765 O O . MET A 1 97 ? 0.395 -3.683 -9.029 1.00 96.00 97 MET A O 1
ATOM 769 N N . THR A 1 98 ? -0.531 -2.873 -10.887 1.00 95.06 98 THR A N 1
ATOM 770 C CA . THR A 1 98 ? -0.629 -4.183 -11.547 1.00 95.06 98 THR A CA 1
ATOM 771 C C . THR A 1 98 ? 0.592 -4.492 -12.415 1.00 95.06 98 THR A C 1
ATOM 773 O O . THR A 1 98 ? 1.066 -5.628 -12.445 1.00 95.06 98 THR A O 1
ATOM 776 N N . VAL A 1 99 ? 1.096 -3.492 -13.141 1.00 96.12 99 VAL A N 1
ATOM 777 C CA . VAL A 1 99 ? 2.151 -3.670 -14.149 1.00 96.12 99 VAL A CA 1
ATOM 778 C C . VAL A 1 99 ? 3.538 -3.508 -13.538 1.00 96.12 99 VAL A C 1
ATOM 780 O O . VAL A 1 99 ? 4.398 -4.362 -13.738 1.00 96.12 99 VAL A O 1
ATOM 783 N N . CYS A 1 100 ? 3.765 -2.435 -12.776 1.00 96.75 100 CYS A N 1
ATOM 784 C CA . CYS A 1 100 ? 5.094 -2.101 -12.273 1.00 96.75 100 CYS A CA 1
ATOM 785 C C . CYS A 1 100 ? 5.655 -3.152 -11.303 1.00 96.75 100 CYS A C 1
ATOM 787 O O . CYS A 1 100 ? 6.817 -3.514 -11.478 1.00 96.75 100 CYS A O 1
ATOM 789 N N . PRO A 1 101 ? 4.877 -3.715 -10.355 1.00 95.62 101 PRO A N 1
ATOM 790 C CA . PRO A 1 101 ? 5.397 -4.764 -9.489 1.00 95.62 101 PRO A CA 1
ATOM 791 C C . PRO A 1 101 ? 5.814 -6.030 -10.231 1.00 95.62 101 PRO A C 1
ATOM 793 O O . PRO A 1 101 ? 6.876 -6.580 -9.956 1.00 95.62 101 PRO A O 1
ATOM 796 N N . HIS A 1 102 ? 5.001 -6.469 -11.194 1.00 95.50 102 HIS A N 1
ATOM 797 C CA . HIS A 1 102 ? 5.307 -7.647 -12.001 1.00 95.50 102 HIS A CA 1
ATOM 798 C C . HIS A 1 102 ? 6.563 -7.424 -12.846 1.00 95.50 102 HIS A C 1
ATOM 800 O O . HIS A 1 102 ? 7.452 -8.266 -12.891 1.00 95.50 102 HIS A O 1
ATOM 806 N N . LEU A 1 103 ? 6.668 -6.249 -13.468 1.00 95.62 103 LEU A N 1
ATOM 807 C CA . LEU A 1 103 ? 7.819 -5.889 -14.281 1.00 95.62 103 LEU A CA 1
ATOM 808 C C . LEU A 1 103 ? 9.100 -5.757 -13.438 1.00 95.62 103 LEU A C 1
ATOM 810 O O . LEU A 1 103 ? 10.156 -6.214 -13.859 1.00 95.62 103 LEU A O 1
ATOM 814 N N . ALA A 1 104 ? 9.019 -5.187 -12.234 1.00 95.00 104 ALA A N 1
ATOM 815 C CA . ALA A 1 104 ? 10.167 -5.062 -11.338 1.00 95.00 104 ALA A CA 1
ATOM 816 C C . ALA A 1 104 ? 10.703 -6.423 -10.863 1.00 95.00 104 ALA A C 1
ATOM 818 O O . ALA A 1 104 ? 11.917 -6.575 -10.769 1.00 95.00 104 ALA A O 1
ATOM 819 N N . ASN A 1 105 ? 9.832 -7.419 -10.658 1.00 93.50 105 ASN A N 1
ATOM 820 C CA . ASN A 1 105 ? 10.235 -8.791 -10.318 1.00 93.50 105 ASN A CA 1
ATOM 821 C C . ASN A 1 105 ? 10.965 -9.527 -11.460 1.00 93.50 105 ASN A C 1
ATOM 823 O O . ASN A 1 105 ? 11.604 -10.547 -11.217 1.00 93.50 105 ASN A O 1
ATOM 827 N N . GLN A 1 106 ? 10.893 -9.033 -12.701 1.00 93.19 106 GLN A N 1
ATOM 828 C CA . GLN A 1 106 ? 11.621 -9.611 -13.840 1.00 93.19 106 GLN A CA 1
ATOM 829 C C . GLN A 1 106 ? 13.049 -9.064 -13.983 1.00 93.19 106 GLN A C 1
ATOM 831 O O . GLN A 1 106 ? 13.840 -9.595 -14.763 1.00 93.19 106 GLN A O 1
ATOM 836 N N . PHE A 1 107 ? 13.385 -7.998 -13.256 1.00 93.38 107 PHE A N 1
ATOM 837 C CA . PHE A 1 107 ? 14.692 -7.356 -13.309 1.00 93.38 107 PHE A CA 1
A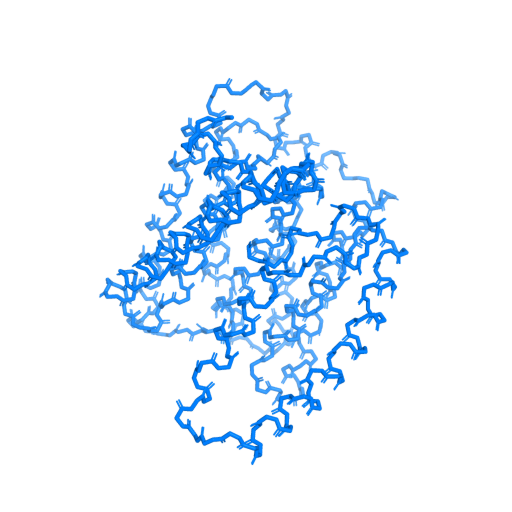TOM 838 C C . PHE A 1 107 ? 15.563 -7.725 -12.102 1.00 93.38 107 PHE A C 1
ATOM 840 O O . PHE A 1 107 ? 15.098 -8.284 -11.113 1.00 93.38 107 PHE A O 1
ATOM 847 N N . SER A 1 108 ? 16.857 -7.392 -12.170 1.00 93.88 108 SER A N 1
ATOM 848 C CA . SER A 1 108 ? 17.738 -7.492 -11.001 1.00 93.88 108 SER A CA 1
ATOM 849 C C . SER A 1 108 ? 17.270 -6.542 -9.885 1.00 93.88 108 SER A C 1
ATOM 851 O O . SER A 1 108 ? 16.708 -5.491 -10.205 1.00 93.88 108 SER A O 1
ATOM 853 N N . PRO A 1 109 ? 17.551 -6.825 -8.596 1.00 91.88 109 PRO A N 1
ATOM 854 C CA . PRO A 1 109 ? 17.073 -6.004 -7.473 1.00 91.88 109 PRO A CA 1
ATOM 855 C C . PRO A 1 109 ? 17.359 -4.501 -7.619 1.00 91.88 109 PRO A C 1
ATOM 857 O O . PRO A 1 109 ? 16.523 -3.658 -7.305 1.00 91.88 109 PRO A O 1
ATOM 860 N N . VAL A 1 110 ? 18.518 -4.138 -8.181 1.00 93.38 110 VAL A N 1
ATOM 861 C CA . VAL A 1 110 ? 18.900 -2.733 -8.404 1.00 93.38 110 VAL A CA 1
ATOM 862 C C . VAL A 1 110 ? 18.054 -2.073 -9.498 1.00 93.38 110 VAL A C 1
ATOM 864 O O . VAL A 1 110 ? 17.619 -0.935 -9.334 1.00 93.38 110 VAL A O 1
ATOM 867 N N . LEU A 1 111 ? 17.785 -2.768 -10.605 1.00 93.50 111 LEU A N 1
ATOM 868 C CA . LEU A 1 111 ? 16.928 -2.246 -11.675 1.00 93.50 111 LEU A CA 1
ATOM 869 C C . LEU A 1 111 ? 15.451 -2.235 -11.252 1.00 93.50 111 LEU A C 1
ATOM 871 O O . LEU A 1 111 ? 14.749 -1.250 -11.494 1.00 93.50 111 LEU A O 1
ATOM 875 N N . GLY A 1 112 ? 15.003 -3.277 -10.548 1.00 94.75 112 GLY A N 1
ATOM 876 C CA . GLY A 1 112 ? 13.687 -3.339 -9.915 1.00 94.75 112 GLY A CA 1
ATOM 877 C C . GLY A 1 112 ? 13.475 -2.189 -8.929 1.00 94.75 112 GLY A C 1
ATOM 878 O O . GLY A 1 112 ? 12.424 -1.553 -8.944 1.00 94.75 112 GLY A O 1
ATOM 879 N N . MET A 1 113 ? 14.498 -1.825 -8.146 1.00 96.44 113 MET A N 1
ATOM 880 C CA . MET A 1 113 ? 14.477 -0.657 -7.259 1.00 96.44 113 MET A CA 1
ATOM 881 C C . MET A 1 113 ? 14.218 0.649 -8.019 1.00 96.44 113 MET A C 1
ATOM 883 O O . MET A 1 113 ? 13.390 1.438 -7.573 1.00 96.44 113 MET A O 1
ATOM 887 N N . LEU A 1 114 ? 14.880 0.888 -9.156 1.00 96.38 114 LEU A N 1
ATOM 888 C CA . LEU A 1 114 ? 14.657 2.105 -9.950 1.00 96.38 114 LEU A CA 1
ATOM 889 C C . LEU A 1 114 ? 13.221 2.181 -10.484 1.00 96.38 114 LEU A C 1
ATOM 891 O O . LEU A 1 114 ? 12.595 3.242 -10.438 1.00 96.38 114 LEU A O 1
ATOM 895 N N . LEU A 1 115 ? 12.672 1.047 -10.927 1.00 96.12 115 LEU A N 1
ATOM 896 C CA . LEU A 1 115 ? 11.279 0.950 -11.360 1.00 96.12 115 LEU A CA 1
ATOM 897 C C . LEU A 1 115 ? 10.318 1.209 -10.192 1.00 96.12 115 LEU A C 1
ATOM 899 O O . LEU A 1 115 ? 9.394 2.013 -10.315 1.00 96.12 115 LEU A O 1
ATOM 903 N N . ASN A 1 116 ? 10.584 0.602 -9.034 1.00 96.69 116 ASN A N 1
ATOM 904 C CA . ASN A 1 116 ? 9.832 0.824 -7.804 1.00 96.69 116 ASN A CA 1
ATOM 905 C C . ASN A 1 116 ? 9.867 2.305 -7.383 1.00 96.69 116 ASN A C 1
ATOM 907 O O . ASN A 1 116 ? 8.824 2.850 -7.034 1.00 96.69 116 ASN A O 1
ATOM 911 N N . ILE A 1 117 ? 11.015 2.988 -7.472 1.00 96.56 117 ILE A N 1
ATOM 912 C CA . ILE A 1 117 ? 11.132 4.433 -7.203 1.00 96.56 117 ILE A CA 1
ATOM 913 C C . ILE A 1 117 ? 10.218 5.228 -8.140 1.00 96.56 117 ILE A C 1
ATOM 915 O O . ILE A 1 117 ? 9.444 6.063 -7.673 1.00 96.56 117 ILE A O 1
ATOM 919 N N . ALA A 1 118 ? 10.257 4.954 -9.446 1.00 95.94 118 ALA A N 1
ATOM 920 C CA . ALA A 1 118 ? 9.415 5.648 -10.418 1.00 95.94 118 ALA A CA 1
ATOM 921 C C . ALA A 1 118 ? 7.914 5.406 -10.163 1.00 95.94 118 ALA A C 1
ATOM 923 O O . ALA A 1 118 ? 7.120 6.348 -10.158 1.00 95.94 118 ALA A O 1
ATOM 924 N N . ALA A 1 119 ? 7.523 4.159 -9.888 1.00 96.44 119 ALA A N 1
ATOM 925 C CA . ALA A 1 119 ? 6.139 3.798 -9.599 1.00 96.44 119 ALA A CA 1
ATOM 926 C C . ALA A 1 119 ? 5.635 4.445 -8.300 1.00 96.44 119 ALA A C 1
ATOM 928 O O . ALA A 1 119 ? 4.575 5.079 -8.285 1.00 96.44 119 ALA A O 1
ATOM 929 N N . LEU A 1 120 ? 6.410 4.344 -7.215 1.00 95.00 120 LEU A N 1
ATOM 930 C CA . LEU A 1 120 ? 6.065 4.957 -5.935 1.00 95.00 120 LEU A CA 1
ATOM 931 C C . LEU A 1 120 ? 6.049 6.484 -6.018 1.00 95.00 120 LEU A C 1
ATOM 933 O O . LEU A 1 120 ? 5.216 7.097 -5.353 1.00 95.00 120 LEU A O 1
ATOM 937 N N . ALA A 1 121 ? 6.890 7.104 -6.852 1.00 92.81 121 ALA A N 1
ATOM 938 C CA . ALA A 1 121 ? 6.826 8.540 -7.102 1.00 92.81 121 ALA A CA 1
ATOM 939 C C . ALA A 1 121 ? 5.446 8.946 -7.619 1.00 92.81 121 ALA A C 1
ATOM 941 O O . ALA A 1 121 ? 4.809 9.823 -7.041 1.00 92.81 121 ALA A O 1
ATOM 942 N N . VAL A 1 122 ? 4.919 8.256 -8.631 1.00 92.06 122 VAL A N 1
ATOM 943 C CA . VAL A 1 122 ? 3.579 8.562 -9.147 1.00 92.06 122 VAL A CA 1
ATOM 944 C C . VAL A 1 122 ? 2.503 8.319 -8.081 1.00 92.06 122 VAL A C 1
ATOM 946 O O . VAL A 1 122 ? 1.662 9.189 -7.846 1.00 92.06 122 VAL A O 1
ATOM 949 N N . LEU A 1 123 ? 2.545 7.181 -7.381 1.00 92.69 123 LEU A N 1
ATOM 950 C CA . LEU A 1 123 ? 1.544 6.839 -6.361 1.00 92.69 123 LEU A CA 1
ATOM 951 C C . LEU A 1 123 ? 1.541 7.816 -5.175 1.00 92.69 123 LEU A C 1
ATOM 953 O O . LEU A 1 123 ? 0.480 8.184 -4.677 1.00 92.69 123 LEU A O 1
ATOM 957 N N . ILE A 1 124 ? 2.710 8.250 -4.707 1.00 90.00 124 ILE A N 1
ATOM 958 C CA . ILE A 1 124 ? 2.838 9.095 -3.514 1.00 90.00 124 ILE A CA 1
ATOM 959 C C . ILE A 1 124 ? 2.599 10.567 -3.848 1.00 90.00 124 ILE A C 1
ATOM 961 O O . ILE A 1 124 ? 1.916 11.259 -3.086 1.00 90.00 124 ILE A O 1
ATOM 965 N N . LEU A 1 125 ? 3.149 11.059 -4.961 1.00 86.81 125 LEU A N 1
ATOM 966 C CA . LEU A 1 125 ? 3.038 12.470 -5.334 1.00 86.81 125 LEU A CA 1
ATOM 967 C C . LEU A 1 125 ? 1.600 12.832 -5.701 1.00 86.81 125 LEU A C 1
ATOM 969 O O . LEU A 1 125 ? 1.078 13.830 -5.204 1.00 86.81 125 LEU A O 1
ATOM 973 N N . PHE A 1 126 ? 0.940 11.985 -6.493 1.00 85.06 126 PHE A N 1
ATOM 974 C CA . PHE A 1 126 ? -0.432 12.228 -6.932 1.00 85.06 126 PHE A CA 1
ATOM 975 C C . PHE A 1 126 ? -1.489 11.618 -5.999 1.00 85.06 126 PHE A C 1
ATOM 977 O O . PHE A 1 126 ? -2.626 12.085 -5.980 1.00 85.06 126 PHE A O 1
ATOM 984 N N . GLY A 1 127 ? -1.148 10.592 -5.212 1.00 81.81 127 GLY A N 1
ATOM 985 C CA . GLY A 1 127 ? -2.082 9.958 -4.273 1.00 81.81 127 GLY A CA 1
ATOM 986 C C . GLY A 1 127 ? -2.219 10.685 -2.934 1.00 81.81 127 GLY A C 1
ATOM 987 O O . GLY A 1 127 ? -3.221 10.505 -2.243 1.00 81.81 127 GLY A O 1
ATOM 98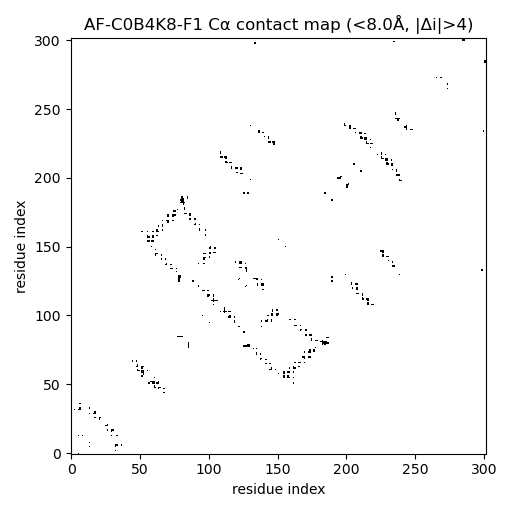8 N N . CYS A 1 128 ? -1.248 11.526 -2.558 1.00 71.31 128 CYS A N 1
ATOM 989 C CA . CYS A 1 128 ? -1.277 12.299 -1.316 1.00 71.31 128 CYS A CA 1
ATOM 990 C C . CYS A 1 128 ? -1.516 13.787 -1.587 1.00 71.31 128 CYS A C 1
ATOM 992 O O . CYS A 1 128 ? -0.561 14.550 -1.749 1.00 71.31 128 CYS A O 1
ATOM 994 N N . HIS A 1 129 ? -2.776 14.227 -1.544 1.00 67.38 129 HIS A N 1
ATOM 995 C CA . HIS A 1 129 ? -3.098 15.657 -1.465 1.00 67.38 129 HIS A CA 1
ATOM 996 C C . HIS A 1 129 ? -2.966 16.181 -0.032 1.00 67.38 129 HIS A C 1
ATOM 998 O O . HIS A 1 129 ? -2.298 17.180 0.225 1.00 67.38 129 HIS A O 1
ATOM 1004 N N . ASN A 1 130 ? -3.558 15.451 0.915 1.00 67.69 130 ASN A N 1
ATOM 1005 C CA . ASN A 1 130 ? -3.518 15.759 2.334 1.00 67.69 130 ASN A CA 1
ATOM 1006 C C . ASN A 1 130 ? -2.909 14.571 3.106 1.00 67.69 130 ASN A C 1
ATOM 1008 O O . ASN A 1 130 ? -3.558 13.522 3.182 1.00 67.69 130 ASN A O 1
ATOM 1012 N N . PRO A 1 131 ? -1.714 14.723 3.715 1.00 61.28 131 PRO A N 1
ATOM 1013 C CA . PRO A 1 131 ? -1.071 13.662 4.493 1.00 61.28 131 PRO A CA 1
ATOM 1014 C C . PRO A 1 131 ? -1.949 13.083 5.611 1.00 61.28 131 PRO A C 1
ATOM 1016 O O . PRO A 1 131 ? -1.783 11.919 5.967 1.00 61.28 131 PRO A O 1
ATOM 1019 N N . PHE A 1 132 ? -2.915 13.854 6.127 1.00 60.31 132 PHE A N 1
ATOM 1020 C CA . PHE A 1 132 ? -3.838 13.410 7.176 1.00 60.31 132 PHE A CA 1
ATOM 1021 C C . PHE A 1 132 ? -4.879 12.384 6.705 1.00 60.31 132 PHE A C 1
ATOM 1023 O O . PHE A 1 132 ? -5.457 11.695 7.542 1.00 60.31 132 PHE A O 1
ATOM 1030 N N . MET A 1 133 ? -5.123 12.255 5.394 1.00 64.06 133 MET A N 1
ATOM 1031 C CA . MET A 1 133 ? -6.075 11.270 4.855 1.00 64.06 133 MET A CA 1
ATOM 1032 C C . MET A 1 133 ? -5.451 9.886 4.620 1.00 64.06 133 MET A C 1
ATOM 1034 O O . MET A 1 133 ? -6.176 8.920 4.417 1.00 64.06 133 MET A O 1
ATOM 1038 N N . PHE A 1 134 ? -4.120 9.766 4.690 1.00 70.25 134 PHE A N 1
ATOM 1039 C CA . PHE A 1 134 ? -3.375 8.504 4.561 1.00 70.25 134 PHE A CA 1
ATOM 1040 C C . PHE A 1 134 ? -3.601 7.696 3.263 1.00 70.25 134 PHE A C 1
ATOM 1042 O O . PHE A 1 134 ? -3.207 6.532 3.182 1.00 70.25 134 PHE A O 1
ATOM 1049 N N . ASN A 1 135 ? -4.144 8.315 2.211 1.00 81.94 135 ASN A N 1
ATOM 1050 C CA . ASN A 1 135 ? -4.456 7.669 0.927 1.00 81.94 135 ASN A CA 1
ATOM 1051 C C . ASN A 1 135 ? -3.247 6.973 0.296 1.00 81.94 135 ASN A C 1
ATOM 1053 O O . ASN A 1 135 ? -3.329 5.833 -0.161 1.00 81.94 135 ASN A O 1
ATOM 1057 N N . GLN A 1 136 ? -2.101 7.650 0.313 1.00 83.00 136 GLN A N 1
ATOM 1058 C CA . GLN A 1 136 ? -0.851 7.121 -0.219 1.00 83.00 136 GLN A CA 1
ATOM 1059 C C . GLN A 1 136 ? -0.399 5.856 0.499 1.00 83.00 136 GLN A C 1
ATOM 1061 O O . GLN A 1 136 ? 0.196 4.988 -0.124 1.00 83.00 136 GLN A O 1
ATOM 1066 N N . SER A 1 137 ? -0.688 5.722 1.794 1.00 85.44 137 SER A N 1
ATOM 1067 C CA . SER A 1 137 ? -0.277 4.539 2.536 1.00 85.44 137 SER A CA 1
ATOM 1068 C C . SER A 1 137 ? -1.007 3.298 2.029 1.00 85.44 137 SER A C 1
ATOM 1070 O O . SER A 1 137 ? -0.386 2.254 1.873 1.00 85.44 137 SER A O 1
ATOM 1072 N N . THR A 1 138 ? -2.284 3.424 1.674 1.00 90.00 138 THR A N 1
ATOM 1073 C CA . THR A 1 138 ? -3.042 2.334 1.049 1.00 90.00 138 THR A CA 1
ATOM 1074 C C . THR A 1 138 ? -2.507 1.969 -0.331 1.00 90.00 138 THR A C 1
ATOM 1076 O O . THR A 1 138 ? -2.368 0.785 -0.629 1.00 90.00 138 THR A O 1
ATOM 1079 N N . LEU A 1 139 ? -2.155 2.963 -1.150 1.00 92.38 139 LEU A N 1
ATOM 1080 C CA . LEU A 1 139 ? -1.586 2.728 -2.481 1.00 92.38 139 LEU A CA 1
ATOM 1081 C C . LEU A 1 139 ? -0.219 2.033 -2.409 1.00 92.38 139 LEU A C 1
ATOM 1083 O O . LEU A 1 139 ? 0.007 1.044 -3.100 1.00 92.38 139 LEU A O 1
ATOM 1087 N N . VAL A 1 140 ? 0.683 2.511 -1.546 1.00 93.88 140 VAL A N 1
ATOM 1088 C CA . VAL A 1 140 ? 2.019 1.915 -1.380 1.00 93.88 140 VAL A CA 1
ATOM 1089 C C . VAL A 1 140 ? 1.920 0.521 -0.752 1.00 93.88 140 VAL A C 1
ATOM 1091 O O . VAL A 1 140 ? 2.614 -0.394 -1.187 1.00 93.88 140 VAL A O 1
ATOM 1094 N N . LEU A 1 141 ? 1.021 0.315 0.218 1.00 93.75 141 LEU A N 1
ATOM 1095 C CA . LEU A 1 141 ? 0.759 -1.013 0.778 1.00 93.75 141 LEU A CA 1
ATOM 1096 C C . LEU A 1 141 ? 0.249 -1.976 -0.302 1.00 93.75 141 LEU A C 1
ATOM 1098 O O . LEU A 1 141 ? 0.760 -3.087 -0.412 1.00 93.75 141 LEU A O 1
ATOM 1102 N N . GLY A 1 142 ? -0.714 -1.546 -1.121 1.00 94.94 142 GLY A N 1
ATOM 1103 C CA . GLY A 1 142 ? -1.230 -2.346 -2.231 1.00 94.94 142 GLY A CA 1
ATOM 1104 C C . GLY A 1 142 ? -0.148 -2.713 -3.245 1.00 94.94 142 GLY A C 1
ATOM 1105 O O . GLY A 1 142 ? -0.036 -3.876 -3.631 1.00 94.94 142 GLY A O 1
ATOM 1106 N N . TYR A 1 143 ? 0.702 -1.747 -3.596 1.00 96.81 143 TYR A N 1
ATOM 1107 C CA . TYR A 1 143 ? 1.860 -1.953 -4.462 1.00 96.81 143 TYR A CA 1
ATOM 1108 C C . TYR A 1 143 ? 2.814 -3.023 -3.913 1.00 96.81 143 TYR A C 1
ATOM 1110 O O . TYR A 1 143 ? 3.143 -3.977 -4.614 1.00 96.81 143 TYR A O 1
ATOM 1118 N N . LEU A 1 144 ? 3.232 -2.899 -2.648 1.00 96.00 144 LEU A N 1
ATOM 1119 C CA . LEU A 1 144 ? 4.187 -3.820 -2.021 1.00 96.00 144 LEU A CA 1
ATOM 1120 C C . LEU A 1 144 ? 3.620 -5.235 -1.854 1.00 96.00 144 LEU A C 1
ATOM 1122 O O . LEU A 1 144 ? 4.357 -6.212 -1.986 1.00 96.00 144 LEU A O 1
ATOM 1126 N N . LEU A 1 145 ? 2.318 -5.357 -1.590 1.00 95.44 145 LEU A N 1
ATOM 1127 C CA . LEU A 1 145 ? 1.643 -6.651 -1.529 1.00 95.44 145 LEU A CA 1
ATOM 1128 C C . LEU A 1 145 ? 1.603 -7.327 -2.905 1.00 95.44 145 LEU A C 1
ATOM 1130 O O . LEU A 1 145 ? 1.923 -8.506 -3.013 1.00 95.44 145 LEU A O 1
ATOM 1134 N N . LEU A 1 146 ? 1.266 -6.594 -3.968 1.00 95.81 146 LEU A N 1
ATOM 1135 C CA . LEU A 1 146 ? 1.281 -7.151 -5.325 1.00 95.81 146 LEU A CA 1
ATOM 1136 C C . LEU A 1 146 ? 2.700 -7.497 -5.788 1.00 95.81 146 LEU A C 1
ATOM 1138 O O . LEU A 1 146 ? 2.875 -8.497 -6.478 1.00 95.81 146 LEU A O 1
ATOM 1142 N N . TYR A 1 147 ? 3.696 -6.727 -5.344 1.00 95.44 147 TYR A N 1
ATOM 1143 C CA . TYR A 1 147 ? 5.112 -6.994 -5.582 1.00 95.44 147 TYR A CA 1
ATOM 1144 C C . TYR A 1 147 ? 5.585 -8.296 -4.939 1.00 95.44 147 TYR A C 1
ATOM 1146 O O . TYR A 1 147 ? 6.198 -9.121 -5.605 1.00 95.44 147 TYR A O 1
ATOM 1154 N N . GLY A 1 148 ? 5.301 -8.513 -3.653 1.00 92.81 148 GLY A N 1
ATOM 1155 C CA . GLY A 1 148 ? 5.807 -9.695 -2.952 1.00 92.81 148 GLY A CA 1
ATOM 1156 C C . GLY A 1 148 ? 5.004 -10.979 -3.174 1.00 92.81 148 GLY A C 1
ATOM 1157 O O . GLY A 1 148 ? 5.440 -12.046 -2.733 1.00 92.81 148 GLY A O 1
ATOM 1158 N N . TYR A 1 149 ? 3.844 -10.896 -3.830 1.00 92.88 149 TYR A N 1
ATOM 1159 C CA . TYR A 1 149 ? 3.044 -12.036 -4.285 1.00 92.88 149 TYR A CA 1
ATOM 1160 C C . TYR A 1 149 ? 2.952 -12.043 -5.813 1.00 92.88 149 TYR A C 1
ATOM 1162 O O . TYR A 1 149 ? 1.849 -12.046 -6.362 1.00 92.88 149 TYR A O 1
ATOM 1170 N N . ASP A 1 150 ? 4.089 -11.998 -6.504 1.00 93.12 150 ASP A N 1
ATOM 1171 C CA . ASP A 1 150 ? 4.111 -12.043 -7.966 1.00 93.12 150 ASP A CA 1
ATOM 1172 C C . ASP A 1 150 ? 3.553 -13.367 -8.518 1.00 93.12 150 ASP A C 1
ATOM 1174 O O . ASP A 1 150 ? 3.650 -14.419 -7.882 1.00 93.12 150 ASP A O 1
ATOM 1178 N N . VAL A 1 151 ? 2.921 -13.297 -9.690 1.00 93.31 151 VAL A N 1
ATOM 1179 C CA . VAL A 1 151 ? 2.324 -14.446 -10.390 1.00 93.31 151 VAL A CA 1
ATOM 1180 C C . VAL A 1 151 ? 2.618 -14.342 -11.880 1.00 93.31 151 VAL A C 1
ATOM 1182 O O . VAL A 1 151 ? 2.715 -13.244 -12.425 1.00 93.31 151 VAL A O 1
ATOM 1185 N N . THR A 1 152 ? 2.700 -15.482 -12.562 1.00 93.44 152 THR A N 1
ATOM 1186 C CA . THR A 1 152 ? 3.017 -15.557 -13.995 1.00 93.44 152 THR A CA 1
ATOM 1187 C C . THR A 1 152 ? 1.947 -16.337 -14.773 1.00 93.44 152 THR A C 1
ATOM 1189 O O . THR A 1 152 ? 1.027 -16.938 -14.208 1.00 93.44 152 THR A O 1
ATOM 1192 N N . GLY A 1 153 ? 2.019 -16.287 -16.107 1.00 93.50 153 GLY A N 1
ATOM 1193 C CA . GLY A 1 153 ? 1.156 -17.071 -16.996 1.00 93.50 153 GLY A CA 1
ATOM 1194 C C . GLY A 1 153 ? -0.339 -16.757 -16.854 1.00 93.50 153 GLY A C 1
ATOM 1195 O O . GLY A 1 153 ? -0.753 -15.597 -16.801 1.00 93.50 153 GLY A O 1
ATOM 1196 N N . LYS A 1 154 ? -1.171 -17.805 -16.796 1.00 93.19 154 LYS A N 1
ATOM 1197 C CA . LYS A 1 154 ? -2.638 -17.671 -16.704 1.00 93.19 154 LYS A CA 1
ATOM 1198 C C . LYS A 1 154 ? -3.085 -16.971 -15.417 1.00 93.19 154 LYS A C 1
ATOM 1200 O O . LYS A 1 154 ? -4.063 -16.227 -15.432 1.00 93.19 154 LYS A O 1
ATOM 1205 N N . SER A 1 155 ? -2.356 -17.165 -14.320 1.00 93.88 155 SER A N 1
ATOM 1206 C CA . SER A 1 155 ? -2.656 -16.512 -13.043 1.00 93.88 155 SER A CA 1
ATOM 1207 C C . SER A 1 155 ? -2.475 -14.994 -13.129 1.00 93.88 155 SER A C 1
ATOM 1209 O O . SER A 1 155 ? -3.326 -14.243 -12.648 1.00 93.88 155 SER A O 1
ATOM 1211 N N . TYR A 1 156 ? -1.448 -14.533 -13.854 1.00 95.19 156 TYR A N 1
ATOM 1212 C CA . TYR A 1 156 ? -1.256 -13.110 -14.146 1.00 95.19 156 TYR A CA 1
ATOM 1213 C C . TYR A 1 156 ? -2.374 -12.532 -15.018 1.00 95.19 156 TYR A C 1
ATOM 1215 O O . TYR A 1 156 ? -2.872 -11.446 -14.738 1.00 95.19 156 TYR A O 1
ATOM 1223 N N . GLN A 1 157 ? -2.859 -13.270 -16.020 1.00 94.94 157 GLN A N 1
ATOM 1224 C CA . GLN A 1 157 ? -4.014 -12.823 -16.810 1.00 94.94 157 GLN A CA 1
ATOM 1225 C C . GLN A 1 157 ? -5.263 -12.631 -15.936 1.00 94.94 157 GLN A C 1
ATOM 1227 O O . GLN A 1 157 ? -5.936 -11.606 -16.039 1.00 94.94 157 GLN A O 1
ATOM 1232 N N . MET A 1 158 ? -5.540 -13.562 -15.017 1.00 94.94 158 MET A N 1
ATOM 1233 C CA . MET A 1 158 ? -6.644 -13.416 -14.059 1.00 94.94 158 MET A CA 1
ATOM 1234 C C . MET A 1 158 ? -6.427 -12.240 -13.099 1.00 94.94 158 MET A C 1
ATOM 1236 O O . MET A 1 158 ? -7.390 -11.550 -12.760 1.00 94.94 158 MET A O 1
ATOM 1240 N N . ARG A 1 159 ? -5.175 -11.952 -12.716 1.00 96.06 159 ARG A N 1
ATOM 1241 C CA . ARG A 1 159 ? -4.813 -10.754 -11.946 1.00 96.06 159 ARG A CA 1
ATOM 1242 C C . ARG A 1 159 ? -5.155 -9.471 -12.692 1.00 96.06 159 ARG A C 1
ATOM 1244 O O . ARG A 1 159 ? -5.747 -8.581 -12.088 1.00 96.06 159 ARG A O 1
ATOM 1251 N N . LEU A 1 160 ? -4.826 -9.383 -13.983 1.00 96.62 160 LEU A N 1
ATOM 1252 C CA . LEU A 1 160 ? -5.167 -8.226 -14.819 1.00 96.62 160 LEU A CA 1
ATOM 1253 C C . LEU A 1 160 ? -6.682 -7.992 -14.839 1.00 96.62 160 LEU A C 1
ATOM 1255 O O . LEU A 1 160 ? -7.132 -6.870 -14.617 1.00 96.62 160 LEU A O 1
ATOM 1259 N N . VAL A 1 161 ? -7.471 -9.053 -15.037 1.00 96.62 161 VAL A N 1
ATOM 1260 C CA . VAL A 1 161 ? -8.940 -8.966 -15.043 1.00 96.62 161 VAL A CA 1
ATOM 1261 C C . VAL A 1 161 ? -9.475 -8.561 -13.665 1.00 96.62 161 VAL A C 1
ATOM 1263 O O . VAL A 1 161 ? -10.303 -7.656 -13.572 1.00 96.62 161 VAL A O 1
ATOM 1266 N N . GLY A 1 162 ? -8.977 -9.175 -12.587 1.00 95.88 162 GLY A N 1
ATOM 1267 C CA . GLY A 1 162 ? -9.381 -8.853 -11.216 1.00 95.88 162 GLY A CA 1
ATOM 1268 C C . GLY A 1 162 ? -9.052 -7.411 -10.823 1.00 95.88 162 GLY A C 1
ATOM 1269 O O . GLY A 1 162 ? -9.893 -6.722 -10.243 1.00 95.88 162 GLY A O 1
ATOM 1270 N N . MET A 1 163 ? -7.868 -6.920 -11.197 1.00 97.06 163 MET A N 1
ATOM 1271 C CA . MET A 1 163 ? -7.461 -5.530 -10.980 1.00 97.06 163 MET A CA 1
ATOM 1272 C C . MET A 1 163 ? -8.277 -4.558 -11.833 1.00 97.06 163 MET A C 1
ATOM 1274 O O . MET A 1 163 ? -8.670 -3.513 -11.325 1.00 97.06 163 MET A O 1
ATOM 1278 N N . ALA A 1 164 ? -8.596 -4.895 -13.086 1.00 96.88 164 ALA A N 1
ATOM 1279 C CA . ALA A 1 164 ? -9.434 -4.061 -13.948 1.00 96.88 164 ALA A CA 1
ATOM 1280 C C . ALA A 1 164 ? -10.871 -3.937 -13.412 1.00 96.88 164 ALA A C 1
ATOM 1282 O O . ALA A 1 164 ? -11.409 -2.831 -13.324 1.00 96.88 164 ALA A O 1
ATOM 1283 N N . LEU A 1 165 ? -11.480 -5.049 -12.987 1.00 96.44 165 LEU A N 1
ATOM 1284 C CA . LEU A 1 165 ? -12.807 -5.048 -12.362 1.00 96.44 165 LEU A CA 1
ATOM 1285 C C . LEU A 1 165 ? -12.799 -4.303 -11.022 1.00 96.44 165 LEU A C 1
ATOM 1287 O O . LEU A 1 165 ? -13.698 -3.507 -10.744 1.00 96.44 165 LEU A O 1
ATOM 1291 N N . GLY A 1 166 ? -11.756 -4.504 -10.214 1.00 95.38 166 GLY A N 1
ATOM 1292 C CA . GLY A 1 166 ? -11.555 -3.769 -8.970 1.00 95.38 166 GLY A CA 1
ATOM 1293 C C . GLY A 1 166 ? -11.368 -2.266 -9.183 1.00 95.38 166 GLY A C 1
ATOM 1294 O O . GLY A 1 166 ? -11.951 -1.464 -8.449 1.00 95.38 166 GLY A O 1
ATOM 1295 N N . ALA A 1 167 ? -10.629 -1.873 -10.222 1.00 96.31 167 ALA A N 1
ATOM 1296 C CA . ALA A 1 167 ? -10.453 -0.482 -10.619 1.00 96.31 167 ALA A CA 1
ATOM 1297 C C . ALA A 1 167 ? -11.786 0.137 -11.044 1.00 96.31 167 ALA A C 1
ATOM 1299 O O . ALA A 1 167 ? -12.133 1.211 -10.556 1.00 96.31 167 ALA A O 1
ATOM 1300 N N . ALA A 1 168 ? -12.566 -0.552 -11.885 1.00 96.38 168 ALA A N 1
ATOM 1301 C CA . ALA A 1 168 ? -13.881 -0.093 -12.325 1.00 96.38 168 ALA A CA 1
ATOM 1302 C C . ALA A 1 168 ? -14.839 0.109 -11.140 1.00 96.38 168 ALA A C 1
ATOM 1304 O O . ALA A 1 168 ? -15.459 1.167 -11.019 1.00 96.38 168 ALA A O 1
ATOM 1305 N N . LEU A 1 169 ? -14.903 -0.861 -10.222 1.00 95.69 169 LEU A N 1
ATOM 1306 C CA . LEU A 1 169 ? -15.709 -0.773 -9.003 1.00 95.69 169 LEU A CA 1
ATOM 1307 C C . LEU A 1 169 ? -15.274 0.403 -8.115 1.00 95.69 169 LEU A C 1
ATOM 1309 O O . LEU A 1 169 ? -16.110 1.201 -7.688 1.00 95.69 169 LEU A O 1
ATOM 1313 N N . THR A 1 170 ? -13.970 0.538 -7.862 1.00 93.81 170 THR A N 1
ATOM 1314 C CA . THR A 1 170 ? -13.426 1.611 -7.015 1.00 93.81 170 THR A CA 1
ATOM 1315 C C . THR A 1 170 ? -13.677 2.981 -7.646 1.00 93.81 170 THR A C 1
ATOM 1317 O O . THR A 1 170 ? -14.135 3.893 -6.962 1.00 93.81 170 THR A O 1
ATOM 1320 N N . CYS A 1 171 ? -13.465 3.120 -8.957 1.00 93.62 171 CYS A N 1
ATOM 1321 C CA . CYS A 1 171 ? -13.734 4.347 -9.706 1.00 93.62 171 CYS A CA 1
ATOM 1322 C C . CYS A 1 171 ? -15.220 4.717 -9.688 1.00 93.62 171 CYS A C 1
ATOM 1324 O O . CYS A 1 171 ? -15.559 5.878 -9.465 1.00 93.62 171 CYS A O 1
ATOM 1326 N N . PHE A 1 172 ? -16.115 3.742 -9.865 1.00 93.88 172 PHE A N 1
ATOM 1327 C CA . PHE A 1 172 ? -17.559 3.964 -9.798 1.00 93.88 172 PHE A CA 1
ATOM 1328 C C . PHE A 1 172 ? -17.995 4.475 -8.419 1.00 93.88 172 PHE A C 1
ATOM 1330 O O . PHE A 1 172 ? -18.702 5.482 -8.324 1.00 93.88 172 PHE A O 1
ATOM 1337 N N . VAL A 1 173 ? -17.543 3.817 -7.344 1.00 92.62 173 VAL A N 1
ATOM 1338 C CA . VAL A 1 173 ? -17.840 4.229 -5.962 1.00 92.62 173 VAL A CA 1
ATOM 1339 C C . VAL A 1 173 ? -17.252 5.610 -5.670 1.00 92.62 173 VAL A C 1
ATOM 1341 O O . VAL A 1 173 ? -17.955 6.471 -5.137 1.00 92.62 173 VAL A O 1
ATOM 1344 N N . PHE A 1 174 ? -15.998 5.851 -6.062 1.00 90.25 174 PHE A N 1
ATOM 1345 C CA . PHE A 1 174 ? -15.333 7.142 -5.897 1.00 90.25 174 PHE A CA 1
ATOM 1346 C C . PHE A 1 174 ? -16.121 8.262 -6.584 1.00 90.25 174 PHE A C 1
ATOM 1348 O O . PHE A 1 174 ? -16.480 9.250 -5.938 1.00 90.25 174 PHE A O 1
ATOM 1355 N N . TYR A 1 175 ? -16.454 8.089 -7.866 1.00 89.06 175 TYR A N 1
ATOM 1356 C CA . TYR A 1 175 ? -17.186 9.082 -8.647 1.00 89.06 175 TYR A CA 1
ATOM 1357 C C . TYR A 1 175 ? -18.572 9.351 -8.054 1.00 89.06 175 TYR A C 1
ATOM 1359 O O . TYR A 1 175 ? -18.936 10.506 -7.828 1.00 89.06 175 TYR A O 1
ATOM 1367 N N . ARG A 1 176 ? -19.334 8.299 -7.724 1.00 89.88 176 ARG A N 1
ATOM 1368 C CA . ARG A 1 176 ? -20.666 8.432 -7.115 1.00 89.88 176 ARG A CA 1
ATOM 1369 C C . ARG A 1 176 ? -20.627 9.233 -5.813 1.00 89.88 176 ARG A C 1
ATOM 1371 O O . ARG A 1 176 ? -21.529 10.040 -5.586 1.00 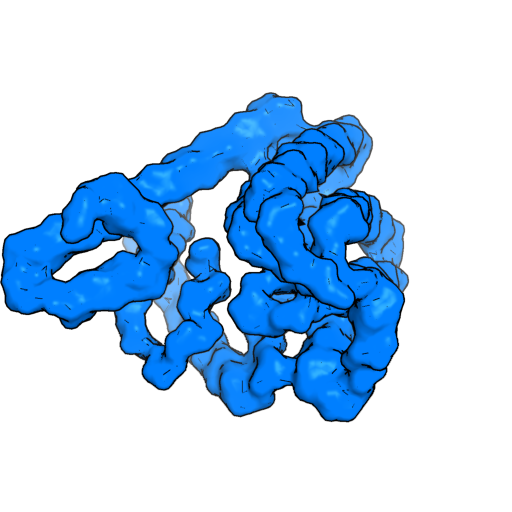89.88 176 ARG A O 1
ATOM 1378 N N . ASN A 1 177 ? -19.610 9.020 -4.982 1.00 86.38 177 ASN A N 1
ATOM 1379 C CA . ASN A 1 177 ? -19.495 9.658 -3.672 1.00 86.38 177 ASN A CA 1
ATOM 1380 C C . ASN A 1 177 ? -18.969 11.100 -3.736 1.00 86.38 177 ASN A C 1
ATOM 1382 O O . ASN A 1 177 ? -19.306 11.908 -2.870 1.00 86.38 177 ASN A O 1
ATOM 1386 N N . HIS A 1 178 ? -18.182 11.440 -4.759 1.00 84.75 178 HIS A N 1
ATOM 1387 C CA . HIS A 1 178 ? -17.501 12.736 -4.856 1.00 84.75 178 HIS A CA 1
ATOM 1388 C C . HIS A 1 178 ? -18.040 13.648 -5.971 1.00 84.75 178 HIS A C 1
ATOM 1390 O O . HIS A 1 178 ? -17.637 14.806 -6.048 1.00 84.75 178 HIS A O 1
ATOM 1396 N N . LYS A 1 179 ? -18.977 13.195 -6.820 1.00 79.94 179 LYS A N 1
ATOM 1397 C CA . LYS A 1 179 ? -19.529 14.004 -7.931 1.00 79.94 179 LYS A CA 1
ATOM 1398 C C . LYS A 1 179 ? -20.205 15.312 -7.501 1.00 79.94 179 LYS A C 1
ATOM 1400 O O . LYS A 1 179 ? -20.220 16.259 -8.272 1.00 79.94 179 LYS A O 1
ATOM 1405 N N . ASN A 1 180 ? -20.745 15.368 -6.283 1.00 77.06 180 ASN A N 1
ATOM 1406 C CA . ASN A 1 180 ? -21.461 16.541 -5.769 1.00 77.06 180 ASN A CA 1
ATOM 1407 C C . ASN A 1 180 ? -20.556 17.492 -4.965 1.00 77.06 180 ASN A C 1
ATOM 1409 O O . ASN A 1 180 ? -21.050 18.448 -4.372 1.00 77.06 180 ASN A O 1
ATOM 1413 N N . ARG A 1 181 ? -19.247 17.220 -4.886 1.00 75.25 181 ARG A N 1
ATOM 1414 C CA . ARG A 1 181 ? -18.293 18.072 -4.171 1.00 75.25 181 ARG A CA 1
ATOM 1415 C C . ARG A 1 181 ? -17.669 19.071 -5.139 1.00 75.25 181 ARG A C 1
ATOM 1417 O O . ARG A 1 181 ? -17.238 18.707 -6.230 1.00 75.25 181 ARG A O 1
ATOM 1424 N N . THR A 1 182 ? -17.612 20.335 -4.735 1.00 65.19 182 THR A N 1
ATOM 1425 C CA . THR A 1 182 ? -16.990 21.399 -5.523 1.00 65.19 182 THR A CA 1
ATOM 1426 C C . THR A 1 182 ? -15.486 21.423 -5.260 1.00 65.19 182 THR A C 1
ATOM 1428 O O . THR A 1 182 ? -15.026 21.781 -4.178 1.00 65.19 182 THR A O 1
ATOM 1431 N N . TYR A 1 183 ? -14.701 21.039 -6.265 1.00 66.88 183 TYR A N 1
ATOM 1432 C CA . TYR A 1 183 ? -13.242 21.111 -6.220 1.00 66.88 183 TYR A CA 1
ATOM 1433 C C . TYR A 1 183 ? -12.767 22.319 -7.027 1.00 66.88 183 TYR A C 1
ATOM 1435 O O . TYR A 1 183 ? -13.111 22.456 -8.197 1.00 66.88 183 TYR A O 1
ATOM 1443 N N . LYS A 1 184 ? -11.973 23.197 -6.403 1.00 57.75 184 LYS A N 1
ATOM 1444 C CA . LYS A 1 184 ? -11.414 24.398 -7.053 1.00 57.75 184 LYS A CA 1
ATOM 1445 C C . LYS A 1 184 ? -10.067 24.156 -7.753 1.00 57.75 184 LYS A C 1
ATOM 1447 O O . LYS A 1 184 ? -9.560 25.076 -8.378 1.00 57.75 184 LYS A O 1
ATOM 1452 N N . ARG A 1 185 ? -9.476 22.963 -7.613 1.00 64.19 185 ARG A N 1
ATOM 1453 C CA . ARG A 1 185 ? -8.094 22.651 -8.019 1.00 64.19 185 ARG A CA 1
ATOM 1454 C C . ARG A 1 185 ? -8.048 21.631 -9.158 1.00 64.19 185 ARG A C 1
ATOM 1456 O O . ARG A 1 185 ? -8.842 20.685 -9.184 1.00 64.19 185 ARG A O 1
ATOM 1463 N N . ASN A 1 186 ? -7.091 21.816 -10.062 1.00 66.81 186 ASN A N 1
ATOM 1464 C CA . ASN A 1 186 ? -6.788 20.947 -11.197 1.00 66.81 186 ASN A CA 1
ATOM 1465 C C . ASN A 1 186 ? -5.472 20.182 -10.994 1.00 66.81 186 ASN A C 1
ATOM 1467 O O . ASN A 1 186 ? -4.636 20.541 -10.167 1.00 66.81 186 ASN A O 1
ATOM 1471 N N . LEU A 1 187 ? -5.241 19.153 -11.814 1.00 63.31 187 LEU A N 1
ATOM 1472 C CA . LEU A 1 187 ? -4.014 18.344 -11.768 1.00 63.31 187 LEU A CA 1
ATOM 1473 C C . LEU A 1 187 ? -2.728 19.171 -11.994 1.00 63.31 187 LEU A C 1
ATOM 1475 O O . LEU A 1 187 ? -1.679 18.840 -11.450 1.00 63.31 187 LEU A O 1
ATOM 1479 N N . LYS A 1 188 ? -2.822 20.279 -12.745 1.00 61.19 188 LYS A N 1
ATOM 1480 C CA . LYS A 1 188 ? -1.715 21.227 -12.970 1.00 61.19 188 LYS A CA 1
ATOM 1481 C C . LYS A 1 188 ? -1.325 21.988 -11.702 1.00 61.19 188 LYS A C 1
ATOM 1483 O O . LYS A 1 188 ? -0.137 22.170 -11.455 1.00 61.19 188 LYS A O 1
ATOM 1488 N N . ASP A 1 189 ? -2.304 22.357 -10.882 1.00 63.72 189 ASP A N 1
ATOM 1489 C CA . ASP A 1 189 ? -2.067 23.077 -9.627 1.00 63.72 189 ASP A CA 1
ATOM 1490 C C . ASP A 1 189 ? -1.334 22.172 -8.629 1.00 63.72 189 ASP A C 1
ATOM 1492 O O . ASP A 1 189 ? -0.484 22.624 -7.872 1.00 63.72 189 ASP A O 1
ATOM 1496 N N . LEU A 1 190 ? -1.590 20.860 -8.694 1.00 65.69 190 LEU A N 1
ATOM 1497 C CA . LEU A 1 190 ? -0.905 19.866 -7.868 1.00 65.69 190 LEU A CA 1
ATOM 1498 C C . LEU A 1 190 ? 0.582 19.727 -8.221 1.00 65.69 190 LEU A C 1
ATOM 1500 O O . LEU A 1 190 ? 1.387 19.453 -7.338 1.00 65.69 190 LEU A O 1
ATOM 1504 N N . ILE A 1 191 ? 0.940 19.937 -9.492 1.00 63.34 191 ILE A N 1
ATOM 1505 C CA . ILE A 1 191 ? 2.334 19.956 -9.954 1.00 63.34 191 ILE A CA 1
ATOM 1506 C C . ILE A 1 191 ? 3.015 21.277 -9.553 1.00 63.34 191 ILE A C 1
ATOM 1508 O O . ILE A 1 191 ? 4.191 21.276 -9.207 1.00 63.34 191 ILE A O 1
ATOM 1512 N N . GLN A 1 192 ? 2.279 22.393 -9.558 1.00 58.12 192 GLN A N 1
ATOM 1513 C CA . GLN A 1 192 ? 2.802 23.711 -9.175 1.00 58.12 192 GLN A CA 1
ATOM 1514 C C . GLN A 1 192 ? 2.961 23.896 -7.657 1.00 58.12 192 GLN A C 1
ATOM 1516 O O . GLN A 1 192 ? 3.846 24.627 -7.229 1.00 58.12 192 GLN A O 1
ATOM 1521 N N . GLU A 1 193 ? 2.161 23.207 -6.837 1.00 62.00 193 GLU A N 1
ATOM 1522 C CA . GLU A 1 193 ? 2.288 23.200 -5.368 1.00 62.00 193 GLU A CA 1
ATOM 1523 C C . GLU A 1 193 ? 3.486 22.361 -4.857 1.00 62.00 193 GLU A C 1
ATOM 1525 O O . GLU A 1 193 ? 3.678 22.242 -3.642 1.00 62.00 193 GLU A O 1
ATOM 1530 N N . PHE A 1 194 ? 4.307 21.776 -5.743 1.00 59.16 194 PHE A N 1
ATOM 1531 C CA . PHE A 1 194 ? 5.533 21.076 -5.349 1.00 59.16 194 PHE A CA 1
ATOM 1532 C C . PHE A 1 194 ? 6.616 22.047 -4.891 1.00 59.16 194 PHE A C 1
ATOM 1534 O O . PHE A 1 194 ? 7.493 22.457 -5.646 1.00 59.16 194 PHE A O 1
ATOM 1541 N N . ASP A 1 195 ? 6.586 22.352 -3.600 1.00 63.16 195 ASP A N 1
ATOM 1542 C CA . ASP A 1 195 ? 7.670 23.044 -2.922 1.00 63.16 195 ASP A CA 1
ATOM 1543 C C . ASP A 1 195 ? 8.592 22.029 -2.230 1.00 63.16 195 ASP A C 1
ATOM 1545 O O . ASP A 1 195 ? 8.188 21.332 -1.293 1.00 63.16 195 ASP A O 1
ATOM 1549 N N . ILE A 1 196 ? 9.844 21.943 -2.686 1.00 62.53 196 ILE A N 1
ATOM 1550 C CA . ILE A 1 196 ? 10.889 21.052 -2.147 1.00 62.53 196 ILE A CA 1
ATOM 1551 C C . ILE A 1 196 ? 11.231 21.411 -0.688 1.00 62.53 196 ILE A C 1
ATOM 1553 O O . ILE A 1 196 ? 11.717 20.572 0.077 1.00 62.53 196 ILE A O 1
ATOM 1557 N N . THR A 1 197 ? 10.943 22.641 -0.256 1.00 62.53 197 THR A N 1
ATOM 1558 C CA . THR A 1 197 ? 11.210 23.089 1.114 1.00 62.53 197 THR A CA 1
ATOM 1559 C C . THR A 1 197 ? 10.160 22.601 2.118 1.00 62.53 197 THR A C 1
ATOM 1561 O O . THR A 1 197 ? 10.480 22.458 3.305 1.00 62.53 197 THR A O 1
ATOM 1564 N N . SER A 1 198 ? 8.958 22.246 1.646 1.00 76.56 198 SER A N 1
ATOM 1565 C CA . SER A 1 198 ? 7.835 21.790 2.470 1.00 76.56 198 SER A CA 1
ATOM 1566 C C . SER A 1 198 ? 8.092 20.431 3.129 1.00 76.56 198 SER A C 1
ATOM 1568 O O . SER A 1 198 ? 8.564 19.479 2.500 1.00 76.56 198 SER A O 1
ATOM 1570 N N . SER A 1 199 ? 7.699 20.300 4.401 1.00 76.38 199 SER A N 1
ATOM 1571 C CA . SER A 1 199 ? 7.778 19.042 5.159 1.00 76.38 199 SER A CA 1
ATOM 1572 C C . SER A 1 199 ? 7.019 17.896 4.481 1.00 76.38 199 SER A C 1
ATOM 1574 O O . SER A 1 199 ? 7.460 16.750 4.549 1.00 76.38 199 SER A O 1
ATOM 1576 N N . ARG A 1 200 ? 5.918 18.195 3.770 1.00 77.31 200 ARG A N 1
ATOM 1577 C CA . ARG A 1 200 ? 5.155 17.202 2.993 1.00 77.31 200 ARG A CA 1
ATOM 1578 C C . ARG A 1 200 ? 6.006 16.614 1.870 1.00 77.31 200 ARG A C 1
ATOM 1580 O O . ARG A 1 200 ? 6.124 15.397 1.787 1.00 77.31 200 ARG A O 1
ATOM 1587 N N . THR A 1 201 ? 6.613 17.458 1.041 1.00 80.50 201 THR A N 1
ATOM 1588 C CA . THR A 1 201 ? 7.409 17.025 -0.115 1.00 80.50 201 THR A CA 1
ATOM 1589 C C . THR A 1 201 ? 8.646 16.252 0.325 1.00 80.50 201 THR A C 1
ATOM 1591 O O . THR A 1 201 ? 8.930 15.187 -0.217 1.00 80.50 201 THR A O 1
ATOM 1594 N N . LYS A 1 202 ? 9.340 16.722 1.371 1.00 83.81 202 LYS A N 1
ATOM 1595 C CA . LYS A 1 202 ? 10.489 16.010 1.960 1.00 83.81 202 LYS A CA 1
ATOM 1596 C C . LYS A 1 202 ? 10.107 14.612 2.439 1.00 83.81 202 LYS A C 1
ATOM 1598 O O . LYS A 1 202 ? 10.813 13.646 2.159 1.00 83.81 202 LYS A O 1
ATOM 1603 N N . TRP A 1 203 ? 8.970 14.492 3.120 1.00 86.12 203 TRP A N 1
ATOM 1604 C CA . TRP A 1 203 ? 8.450 13.200 3.554 1.00 86.12 203 TRP A CA 1
ATOM 1605 C C . TRP A 1 203 ? 8.045 12.296 2.379 1.00 86.12 203 TRP A C 1
ATOM 1607 O O . TRP A 1 203 ? 8.373 11.110 2.392 1.00 86.12 203 TRP A O 1
ATOM 1617 N N . GLN A 1 204 ? 7.388 12.838 1.348 1.00 88.12 204 GLN A N 1
ATOM 1618 C CA . GLN A 1 204 ? 7.044 12.085 0.136 1.00 88.12 204 GLN A CA 1
ATOM 1619 C C . GLN A 1 204 ? 8.304 11.551 -0.553 1.00 88.12 204 GLN A C 1
ATOM 1621 O O . GLN A 1 204 ? 8.375 10.360 -0.837 1.00 88.12 204 GLN A O 1
ATOM 1626 N N . ILE A 1 205 ? 9.324 12.392 -0.750 1.00 88.88 205 ILE A N 1
ATOM 1627 C CA . ILE A 1 205 ? 10.614 11.992 -1.332 1.00 88.88 205 ILE A CA 1
ATOM 1628 C C . ILE A 1 205 ? 11.290 10.919 -0.470 1.00 88.88 205 ILE A C 1
ATOM 1630 O O . ILE A 1 205 ? 11.784 9.925 -0.998 1.00 88.88 205 ILE A O 1
ATOM 1634 N N . CYS A 1 206 ? 11.263 11.070 0.856 1.00 90.25 206 CYS A N 1
ATOM 1635 C CA . CYS A 1 206 ? 11.797 10.068 1.774 1.00 90.25 206 CYS A CA 1
ATOM 1636 C C . CYS A 1 206 ? 11.098 8.710 1.605 1.00 90.25 206 CYS A C 1
ATOM 1638 O O . CYS A 1 206 ? 11.777 7.698 1.489 1.00 90.25 206 CYS A O 1
ATOM 1640 N N . GLN A 1 207 ? 9.766 8.666 1.507 1.00 90.56 207 GLN A N 1
ATOM 1641 C CA . GLN A 1 207 ? 9.032 7.426 1.215 1.00 90.56 207 GLN A CA 1
ATOM 1642 C C . GLN A 1 207 ? 9.410 6.837 -0.155 1.00 90.56 207 GLN A C 1
ATOM 1644 O O . GLN A 1 207 ? 9.687 5.643 -0.251 1.00 90.56 207 GLN A O 1
ATOM 1649 N N . ILE A 1 208 ? 9.456 7.677 -1.194 1.00 94.06 208 ILE A N 1
ATOM 1650 C CA . ILE A 1 208 ? 9.764 7.284 -2.579 1.00 94.06 208 ILE A CA 1
ATOM 1651 C C . ILE A 1 208 ? 11.150 6.637 -2.689 1.00 94.06 208 ILE A C 1
ATOM 1653 O O . ILE A 1 208 ? 11.317 5.705 -3.469 1.00 94.06 208 ILE A O 1
ATOM 1657 N N . LEU A 1 209 ? 12.127 7.101 -1.906 1.00 94.38 209 LEU A N 1
ATOM 1658 C CA . LEU A 1 209 ? 13.497 6.585 -1.933 1.00 94.38 209 LEU A CA 1
ATOM 1659 C C . LEU A 1 209 ? 13.727 5.471 -0.908 1.00 94.38 209 LEU A C 1
ATOM 1661 O O . LEU A 1 209 ? 14.202 4.393 -1.255 1.00 94.38 209 LEU A O 1
ATOM 1665 N N . CYS A 1 210 ? 13.389 5.699 0.362 1.00 93.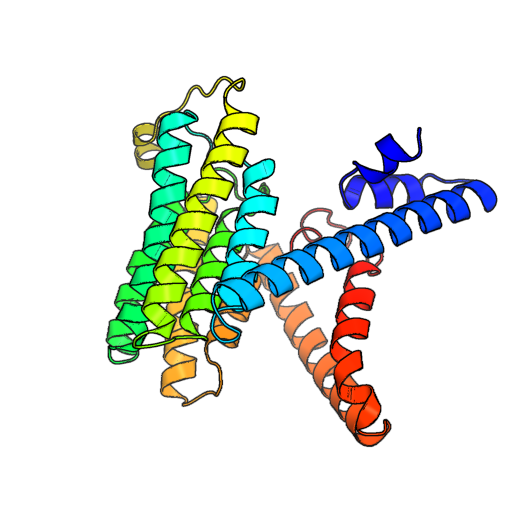56 210 CYS A N 1
ATOM 1666 C CA . CYS A 1 210 ? 13.728 4.768 1.435 1.00 93.56 210 CYS A CA 1
ATOM 1667 C C . CYS A 1 210 ? 12.974 3.440 1.321 1.00 93.56 210 CYS A C 1
ATOM 1669 O O . CYS A 1 210 ? 13.552 2.405 1.640 1.00 93.56 210 CYS A O 1
ATOM 1671 N N . VAL A 1 211 ? 11.713 3.434 0.866 1.00 95.00 211 VAL A N 1
ATOM 1672 C CA . VAL A 1 211 ? 10.929 2.189 0.773 1.00 95.00 211 VAL A CA 1
ATOM 1673 C C . VAL A 1 211 ? 11.527 1.225 -0.265 1.00 95.00 211 VAL A C 1
ATOM 1675 O O . VAL A 1 211 ? 11.814 0.086 0.114 1.00 95.00 211 VAL A O 1
ATOM 1678 N N . PRO A 1 212 ? 11.802 1.635 -1.521 1.00 95.88 212 PRO A N 1
ATOM 1679 C CA . PRO A 1 212 ? 12.471 0.769 -2.491 1.00 95.88 212 PRO A CA 1
ATOM 1680 C C . PRO A 1 212 ? 13.909 0.412 -2.113 1.00 95.88 212 PRO A C 1
ATOM 1682 O O . PRO A 1 212 ? 14.326 -0.709 -2.382 1.00 95.88 212 PRO A O 1
ATOM 1685 N N . ILE A 1 213 ? 14.660 1.316 -1.469 1.00 96.25 213 ILE A N 1
ATOM 1686 C CA . ILE A 1 213 ? 16.026 1.017 -1.005 1.00 96.25 213 ILE A CA 1
ATOM 1687 C C . ILE A 1 213 ? 16.005 -0.098 0.045 1.00 96.25 213 ILE A C 1
ATOM 1689 O O . ILE A 1 213 ? 16.765 -1.054 -0.068 1.00 96.25 213 ILE A O 1
ATOM 1693 N N . VAL A 1 214 ? 15.121 -0.016 1.046 1.00 95.81 214 VAL A N 1
ATOM 1694 C CA . VAL A 1 214 ? 14.989 -1.066 2.072 1.00 95.81 214 VAL A CA 1
ATOM 1695 C C . VAL A 1 214 ? 14.551 -2.390 1.450 1.00 95.81 214 VAL A C 1
ATOM 1697 O O . VAL A 1 214 ? 15.075 -3.437 1.825 1.00 95.81 214 VAL A O 1
ATOM 1700 N N . LEU A 1 215 ? 13.624 -2.348 0.490 1.00 95.12 215 LEU A N 1
ATOM 1701 C CA . LEU A 1 215 ? 13.195 -3.530 -0.256 1.00 95.12 215 LEU A CA 1
ATOM 1702 C C . LEU A 1 215 ? 14.369 -4.170 -1.017 1.00 95.12 215 LEU A C 1
ATOM 1704 O O . LEU A 1 215 ? 14.608 -5.361 -0.860 1.00 95.12 215 LEU A O 1
ATOM 1708 N N . CYS A 1 216 ? 15.146 -3.370 -1.751 1.00 96.06 216 CYS A N 1
ATOM 1709 C CA . CYS A 1 216 ? 16.324 -3.814 -2.500 1.00 96.06 216 CYS A CA 1
ATOM 1710 C C . CYS A 1 216 ? 17.401 -4.411 -1.584 1.00 96.06 216 CYS A C 1
ATOM 1712 O O . CYS A 1 216 ? 17.921 -5.486 -1.860 1.00 96.06 216 CYS A O 1
ATOM 1714 N N . ILE A 1 217 ? 17.701 -3.766 -0.449 1.00 96.62 217 ILE A N 1
ATOM 1715 C CA . ILE A 1 217 ? 18.640 -4.308 0.546 1.00 96.62 217 ILE A CA 1
ATOM 1716 C C . ILE A 1 217 ? 18.148 -5.667 1.056 1.00 96.62 217 ILE A C 1
ATOM 1718 O O . ILE A 1 217 ? 18.926 -6.615 1.114 1.00 96.62 217 ILE A O 1
ATOM 1722 N N . ALA A 1 218 ? 16.861 -5.787 1.392 1.00 95.25 218 ALA A N 1
ATOM 1723 C CA . ALA A 1 218 ? 16.289 -7.047 1.856 1.00 95.25 218 ALA A CA 1
ATOM 1724 C C . ALA A 1 218 ? 16.381 -8.156 0.790 1.00 95.25 218 ALA A C 1
ATOM 1726 O O . ALA A 1 218 ? 16.694 -9.297 1.128 1.00 95.25 218 ALA A O 1
ATOM 1727 N N . GLU A 1 219 ? 16.174 -7.830 -0.487 1.00 94.06 219 GLU A N 1
ATOM 1728 C CA . GLU A 1 219 ? 16.348 -8.767 -1.605 1.00 94.06 219 GLU A CA 1
ATOM 1729 C C . GLU A 1 219 ? 17.802 -9.185 -1.809 1.00 94.06 219 GLU A C 1
ATOM 1731 O O . GLU A 1 219 ? 18.079 -10.374 -1.948 1.00 94.06 219 GLU A O 1
ATOM 1736 N N . LEU A 1 220 ? 18.744 -8.239 -1.761 1.00 94.94 220 LEU A N 1
ATOM 1737 C CA . LEU A 1 220 ? 20.180 -8.525 -1.858 1.00 94.94 220 LEU A CA 1
ATOM 1738 C C . LEU A 1 220 ? 20.674 -9.392 -0.692 1.00 94.94 220 LEU A C 1
ATOM 1740 O O . LEU A 1 220 ? 21.575 -10.211 -0.860 1.00 94.94 220 LEU A O 1
ATOM 1744 N N . CYS A 1 221 ? 20.053 -9.259 0.481 1.00 95.19 221 CYS A N 1
ATOM 1745 C CA . CYS A 1 221 ? 20.284 -10.132 1.629 1.00 95.19 221 CYS A CA 1
ATOM 1746 C C . CYS A 1 221 ? 19.567 -11.493 1.530 1.00 95.19 221 CYS A C 1
ATOM 1748 O O . CYS A 1 221 ? 19.628 -12.266 2.484 1.00 95.19 221 CYS A O 1
ATOM 1750 N N . ASN A 1 222 ? 18.892 -11.801 0.415 1.00 91.62 222 ASN A N 1
ATOM 1751 C CA . ASN A 1 222 ? 18.088 -13.012 0.216 1.00 91.62 222 ASN A CA 1
ATOM 1752 C C . ASN A 1 222 ? 17.015 -13.216 1.302 1.00 91.62 222 ASN A C 1
ATOM 1754 O O . ASN A 1 222 ? 16.705 -14.343 1.696 1.00 91.62 222 ASN A O 1
ATOM 1758 N N . MET A 1 223 ? 16.443 -12.121 1.816 1.00 90.50 223 MET A N 1
ATOM 1759 C CA . MET A 1 223 ? 15.412 -12.188 2.845 1.00 90.50 223 MET A CA 1
ATOM 1760 C C . MET A 1 223 ? 14.133 -12.822 2.273 1.00 90.50 223 MET A C 1
ATOM 1762 O O . MET A 1 223 ? 13.583 -12.317 1.287 1.00 90.50 223 MET A O 1
ATOM 1766 N N . PRO A 1 224 ? 13.583 -13.875 2.905 1.00 85.56 224 PRO A N 1
ATOM 1767 C CA . PRO A 1 224 ? 12.302 -14.418 2.484 1.00 85.56 224 PRO A CA 1
ATOM 1768 C C . PRO A 1 224 ? 11.218 -13.352 2.680 1.00 85.56 224 PRO A C 1
ATOM 1770 O O . PRO A 1 224 ? 11.074 -12.788 3.764 1.00 85.56 224 PRO A O 1
ATOM 1773 N N . ARG A 1 225 ? 10.436 -13.085 1.627 1.00 86.69 225 ARG A N 1
ATOM 1774 C CA . ARG A 1 225 ? 9.360 -12.074 1.625 1.00 86.69 225 ARG A CA 1
ATOM 1775 C C . ARG A 1 225 ? 9.852 -10.656 1.970 1.00 86.69 225 ARG A C 1
ATOM 1777 O O . ARG A 1 225 ? 9.283 -9.990 2.838 1.00 86.69 225 ARG A O 1
ATOM 1784 N N . ALA A 1 226 ? 10.839 -10.163 1.221 1.00 90.81 226 ALA A N 1
ATOM 1785 C CA . ALA A 1 226 ? 11.390 -8.806 1.330 1.00 90.81 226 ALA A CA 1
ATOM 1786 C C . ALA A 1 226 ? 10.332 -7.672 1.358 1.00 90.81 226 ALA A C 1
ATOM 1788 O O . ALA A 1 226 ? 10.559 -6.637 1.986 1.00 90.81 226 ALA A O 1
ATOM 1789 N N . MET A 1 227 ? 9.135 -7.879 0.781 1.00 93.62 227 MET A N 1
ATOM 1790 C CA . MET A 1 227 ? 8.014 -6.923 0.847 1.00 93.62 227 MET A CA 1
ATOM 1791 C C . MET A 1 227 ? 7.695 -6.439 2.272 1.00 93.62 227 MET A C 1
ATOM 1793 O O . MET A 1 227 ? 7.345 -5.274 2.460 1.00 93.62 227 MET A O 1
ATOM 1797 N N . TRP A 1 228 ? 7.844 -7.297 3.292 1.00 91.69 228 TRP A N 1
ATOM 1798 C CA . TRP A 1 228 ? 7.545 -6.932 4.679 1.00 91.69 228 TRP A CA 1
ATOM 1799 C C . TRP A 1 228 ? 8.511 -5.880 5.220 1.00 91.69 228 TRP A C 1
ATOM 1801 O O . TRP A 1 228 ? 8.093 -5.019 5.996 1.00 91.69 228 TRP A O 1
ATOM 1811 N N . ALA A 1 229 ? 9.771 -5.895 4.775 1.00 92.62 229 ALA A N 1
ATOM 1812 C CA . ALA A 1 229 ? 10.741 -4.855 5.104 1.00 92.62 229 ALA A CA 1
ATOM 1813 C C . ALA A 1 229 ? 10.321 -3.507 4.496 1.00 92.62 229 ALA A C 1
ATOM 1815 O O . ALA A 1 229 ? 10.320 -2.488 5.190 1.00 92.62 229 ALA A O 1
ATOM 1816 N N . GLY A 1 230 ? 9.854 -3.512 3.242 1.00 92.62 230 GLY A N 1
ATOM 1817 C CA . GLY A 1 230 ? 9.282 -2.331 2.588 1.00 92.62 230 GLY A CA 1
ATOM 1818 C C . GLY A 1 230 ? 8.052 -1.785 3.325 1.00 92.62 230 GLY A C 1
ATOM 1819 O O . GLY A 1 230 ? 7.979 -0.590 3.612 1.00 92.62 230 GLY A O 1
ATOM 1820 N N . ILE A 1 231 ? 7.113 -2.657 3.716 1.00 92.12 231 ILE A N 1
ATOM 1821 C CA . ILE A 1 231 ? 5.906 -2.270 4.471 1.00 92.12 231 ILE A CA 1
ATOM 1822 C C . ILE A 1 231 ? 6.292 -1.700 5.843 1.00 92.12 231 ILE A C 1
ATOM 1824 O O . ILE A 1 231 ? 5.717 -0.703 6.298 1.00 92.12 231 ILE A O 1
ATOM 1828 N N . ALA A 1 232 ? 7.283 -2.294 6.513 1.00 89.75 232 ALA A N 1
ATOM 1829 C CA . ALA A 1 232 ? 7.798 -1.801 7.783 1.00 89.75 232 ALA A CA 1
ATOM 1830 C C . ALA A 1 232 ? 8.423 -0.404 7.640 1.00 89.75 232 ALA A C 1
ATOM 1832 O O . ALA A 1 232 ? 8.102 0.477 8.442 1.00 89.75 232 ALA A O 1
ATOM 1833 N N . ALA A 1 233 ? 9.236 -0.175 6.605 1.00 90.81 233 ALA A N 1
ATOM 1834 C CA . ALA A 1 233 ? 9.825 1.130 6.309 1.00 90.81 233 ALA A CA 1
ATOM 1835 C C . ALA A 1 233 ? 8.743 2.181 6.015 1.00 90.81 233 ALA A C 1
ATOM 1837 O O . ALA A 1 233 ? 8.664 3.204 6.698 1.00 90.81 233 ALA A O 1
ATOM 1838 N N . MET A 1 234 ? 7.834 1.880 5.085 1.00 89.69 234 MET A N 1
ATOM 1839 C CA . MET A 1 234 ? 6.728 2.756 4.692 1.00 89.69 234 MET A CA 1
ATOM 1840 C C . MET A 1 234 ? 5.882 3.177 5.897 1.00 89.69 234 MET A C 1
ATOM 1842 O O . MET A 1 234 ? 5.510 4.337 6.052 1.00 89.69 234 MET A O 1
ATOM 1846 N N . SER A 1 235 ? 5.578 2.240 6.788 1.00 85.50 235 SER A N 1
ATOM 1847 C CA . SER A 1 235 ? 4.729 2.519 7.944 1.00 85.50 235 SER A CA 1
ATOM 1848 C C . SER A 1 235 ? 5.472 3.178 9.117 1.00 85.50 235 SER A C 1
ATOM 1850 O O . SER A 1 235 ? 4.816 3.627 10.062 1.00 85.50 235 SER A O 1
ATOM 1852 N N . ALA A 1 236 ? 6.808 3.249 9.083 1.00 84.56 236 ALA A N 1
ATOM 1853 C CA . ALA A 1 236 ? 7.629 3.983 10.048 1.00 84.56 236 ALA A CA 1
ATOM 1854 C C . ALA A 1 236 ? 7.841 5.452 9.642 1.00 84.56 236 ALA A C 1
ATOM 1856 O O . ALA A 1 236 ? 7.852 6.322 10.513 1.00 84.56 236 ALA A O 1
ATOM 1857 N N . ILE A 1 237 ? 7.969 5.727 8.341 1.00 84.00 237 ILE A N 1
ATOM 1858 C CA . ILE A 1 237 ? 8.263 7.060 7.801 1.00 84.00 237 ILE A CA 1
ATOM 1859 C C . ILE A 1 237 ? 7.008 7.951 7.864 1.00 84.00 237 ILE A C 1
ATOM 1861 O O . ILE A 1 237 ? 6.080 7.823 7.060 1.00 84.00 237 ILE A O 1
ATOM 1865 N N . LEU A 1 238 ? 6.978 8.886 8.818 1.00 81.25 238 LEU A N 1
ATOM 1866 C CA . LEU A 1 238 ? 5.879 9.839 9.030 1.00 81.25 238 LEU A CA 1
ATOM 1867 C C . LEU A 1 238 ? 6.223 11.265 8.563 1.00 81.25 238 LEU A C 1
ATOM 1869 O O . LEU A 1 238 ? 7.405 11.599 8.510 1.00 81.25 238 LEU A O 1
ATOM 1873 N N . PRO A 1 239 ? 5.214 12.121 8.274 1.00 75.12 239 PRO A N 1
ATOM 1874 C CA . PRO A 1 239 ? 5.437 13.508 7.847 1.00 75.12 239 PRO A CA 1
ATOM 1875 C C . PRO A 1 239 ? 6.202 14.374 8.854 1.00 75.12 239 PRO A C 1
ATOM 1877 O O . PRO A 1 239 ? 6.883 15.317 8.460 1.00 75.12 239 PRO A O 1
ATOM 1880 N N . PHE A 1 240 ? 6.091 14.061 10.148 1.00 76.19 240 PHE A N 1
ATOM 1881 C CA . PHE A 1 240 ? 6.757 14.783 11.230 1.00 76.19 240 PHE A CA 1
ATOM 1882 C C . PHE A 1 240 ? 7.887 13.937 11.826 1.00 76.19 240 PHE A C 1
ATOM 1884 O O . PHE A 1 240 ? 7.672 12.791 12.226 1.00 76.19 240 PHE A O 1
ATOM 1891 N N . MET A 1 241 ? 9.087 14.519 11.918 1.00 71.19 241 MET A N 1
ATOM 1892 C CA . MET A 1 241 ? 10.292 13.824 12.393 1.00 71.19 241 MET A CA 1
ATOM 1893 C C . MET A 1 241 ? 10.177 13.357 13.850 1.00 71.19 241 MET A C 1
ATOM 1895 O O . MET A 1 241 ? 10.572 12.237 14.165 1.00 71.19 241 MET A O 1
ATOM 1899 N N . GLU A 1 242 ? 9.590 14.164 14.738 1.00 73.88 242 GLU A N 1
ATOM 1900 C CA . GLU A 1 242 ? 9.383 13.777 16.144 1.00 73.88 242 GLU A CA 1
ATOM 1901 C C . GLU A 1 242 ? 8.507 12.522 16.267 1.00 73.88 242 GLU A C 1
ATOM 1903 O O . GLU A 1 242 ? 8.854 11.569 16.972 1.00 73.88 242 GLU A O 1
ATOM 1908 N N . ASP A 1 243 ? 7.403 12.482 15.515 1.00 75.94 243 ASP A N 1
ATOM 1909 C CA . ASP A 1 243 ? 6.498 11.335 15.500 1.00 75.94 243 ASP A CA 1
ATOM 1910 C C . ASP A 1 243 ? 7.172 10.099 14.872 1.00 75.94 243 ASP A C 1
ATOM 1912 O O . ASP A 1 243 ? 6.906 8.966 15.287 1.00 75.94 243 ASP A O 1
ATOM 1916 N N . MET A 1 244 ? 8.078 10.300 13.905 1.00 75.38 244 MET A N 1
ATOM 1917 C CA . MET A 1 244 ? 8.885 9.236 13.303 1.00 75.38 244 MET A CA 1
ATOM 1918 C C . MET A 1 244 ? 9.830 8.600 14.332 1.00 75.38 244 MET A C 1
ATOM 1920 O O . MET A 1 244 ? 9.794 7.381 14.513 1.00 75.38 244 MET A O 1
ATOM 1924 N N . HIS A 1 245 ? 10.625 9.397 15.057 1.00 76.75 245 HIS A N 1
ATOM 1925 C CA . HIS A 1 245 ? 11.538 8.887 16.090 1.00 76.75 245 HIS A CA 1
ATOM 1926 C C . HIS A 1 245 ? 10.790 8.129 17.189 1.00 76.75 245 HIS A C 1
ATOM 1928 O O . HIS A 1 245 ? 11.194 7.028 17.583 1.00 76.75 245 HIS A O 1
ATOM 1934 N N . TYR A 1 246 ? 9.662 8.681 17.646 1.00 78.75 246 TYR A N 1
ATOM 1935 C CA . TYR A 1 246 ? 8.804 8.020 18.623 1.00 78.75 246 TYR A CA 1
ATOM 1936 C C . TYR A 1 246 ? 8.306 6.661 18.110 1.00 78.75 246 TYR A C 1
ATOM 1938 O O . TYR A 1 246 ? 8.412 5.646 18.809 1.00 78.75 246 TYR A O 1
ATOM 1946 N N . ARG A 1 247 ? 7.803 6.621 16.871 1.00 78.06 247 ARG A N 1
ATOM 1947 C CA . ARG A 1 247 ? 7.275 5.404 16.249 1.00 78.06 247 ARG A CA 1
ATOM 1948 C C . ARG A 1 247 ? 8.355 4.344 16.056 1.00 78.06 247 ARG A C 1
ATOM 1950 O O . ARG A 1 247 ? 8.103 3.184 16.378 1.00 78.06 247 ARG A O 1
ATOM 1957 N N . VAL A 1 248 ? 9.537 4.715 15.567 1.00 82.25 248 VAL A N 1
ATOM 1958 C CA . VAL A 1 248 ? 10.659 3.781 15.372 1.00 82.25 248 VAL A CA 1
ATOM 1959 C C . VAL A 1 248 ? 11.074 3.163 16.705 1.00 82.25 248 VAL A C 1
ATOM 1961 O O . VAL A 1 248 ? 11.130 1.939 16.815 1.00 82.25 248 VAL A O 1
ATOM 1964 N N . ARG A 1 249 ? 11.257 3.975 17.755 1.00 81.62 249 ARG A N 1
ATOM 1965 C CA . ARG A 1 249 ? 11.624 3.469 19.087 1.00 81.62 249 ARG A CA 1
ATOM 1966 C C . ARG A 1 249 ? 10.576 2.501 19.635 1.00 81.62 249 ARG A C 1
ATOM 1968 O O . ARG A 1 249 ? 10.921 1.427 20.123 1.00 81.62 249 ARG A O 1
ATOM 1975 N N . LYS A 1 250 ? 9.290 2.852 19.533 1.00 81.06 250 LYS A N 1
ATOM 1976 C CA . LYS A 1 250 ? 8.188 1.986 19.982 1.00 81.06 250 LYS A CA 1
ATOM 1977 C C . LYS A 1 250 ? 8.079 0.703 19.161 1.00 81.06 250 LYS A C 1
ATOM 1979 O O . LYS A 1 250 ? 7.755 -0.330 19.736 1.00 81.06 250 LYS A O 1
ATOM 1984 N N . ARG A 1 251 ? 8.381 0.740 17.862 1.00 80.81 251 ARG A N 1
ATOM 1985 C CA . ARG A 1 251 ? 8.408 -0.449 17.000 1.00 80.81 251 ARG A CA 1
ATOM 1986 C C . ARG A 1 251 ? 9.549 -1.389 17.325 1.00 80.81 251 ARG A C 1
ATOM 1988 O O . ARG A 1 251 ? 9.309 -2.582 17.361 1.00 80.81 251 ARG A O 1
ATOM 1995 N N . ILE A 1 252 ? 10.748 -0.883 17.603 1.00 83.06 252 ILE A N 1
ATOM 1996 C CA . ILE A 1 252 ? 11.874 -1.739 18.006 1.00 83.06 252 ILE A CA 1
ATOM 1997 C C . ILE A 1 252 ? 11.511 -2.488 19.291 1.00 83.06 252 ILE A C 1
ATOM 1999 O O . ILE A 1 252 ? 11.561 -3.714 19.327 1.00 83.06 252 ILE A O 1
ATOM 2003 N N . VAL A 1 253 ? 11.047 -1.761 20.313 1.00 85.88 253 VAL A N 1
ATOM 2004 C CA . VAL A 1 253 ? 10.623 -2.367 21.586 1.00 85.88 253 VAL A CA 1
ATOM 2005 C C . VAL A 1 253 ? 9.451 -3.332 21.381 1.00 85.88 253 VAL A C 1
ATOM 2007 O O . VAL A 1 253 ? 9.474 -4.445 21.898 1.00 85.88 253 VAL A O 1
ATOM 2010 N N . GLY A 1 254 ? 8.441 -2.931 20.605 1.00 84.12 254 GLY A N 1
ATOM 2011 C CA . GLY A 1 254 ? 7.263 -3.747 20.317 1.00 84.12 254 GLY A CA 1
ATOM 2012 C C . GLY A 1 254 ? 7.575 -5.005 19.509 1.00 84.12 254 GLY A C 1
ATOM 2013 O O . GLY A 1 254 ? 7.014 -6.053 19.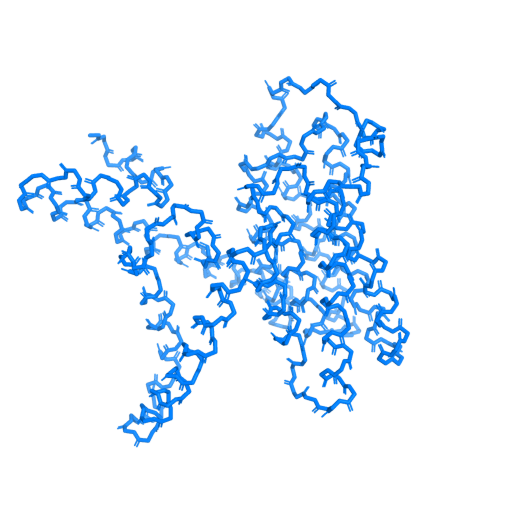802 1.00 84.12 254 GLY A O 1
ATOM 2014 N N . ASN A 1 255 ? 8.496 -4.935 18.546 1.00 86.50 255 ASN A N 1
ATOM 2015 C CA . ASN A 1 255 ? 8.928 -6.084 17.753 1.00 86.50 255 ASN A CA 1
ATOM 2016 C C . ASN A 1 255 ? 9.725 -7.066 18.611 1.00 86.50 255 ASN A C 1
ATOM 2018 O O . ASN A 1 255 ? 9.460 -8.259 18.540 1.00 86.50 255 ASN A O 1
ATOM 2022 N N . ILE A 1 256 ? 10.644 -6.586 19.455 1.00 88.31 256 ILE A N 1
ATOM 2023 C CA . ILE A 1 256 ? 11.394 -7.451 20.380 1.00 88.31 256 ILE A CA 1
ATOM 2024 C C . ILE A 1 256 ? 10.426 -8.149 21.341 1.00 88.31 256 ILE A C 1
ATOM 2026 O O . ILE A 1 256 ? 10.432 -9.373 21.443 1.00 88.31 256 ILE A O 1
ATOM 2030 N N . ALA A 1 257 ? 9.542 -7.388 21.993 1.00 87.75 257 ALA A N 1
ATOM 2031 C CA . ALA A 1 257 ? 8.540 -7.947 22.897 1.00 87.75 257 ALA A CA 1
ATOM 2032 C C . ALA A 1 257 ? 7.586 -8.917 22.177 1.00 87.75 257 ALA A C 1
ATOM 2034 O O . ALA A 1 257 ? 7.259 -9.973 22.711 1.00 87.75 257 ALA A O 1
ATOM 2035 N N . GLY A 1 258 ? 7.171 -8.580 20.954 1.00 84.81 258 GLY A N 1
ATOM 2036 C CA . GLY A 1 258 ? 6.301 -9.399 20.116 1.00 84.81 258 GLY A CA 1
ATOM 2037 C C . GLY A 1 258 ? 6.952 -10.714 19.699 1.00 84.81 258 GLY A C 1
ATOM 2038 O O . GLY A 1 258 ? 6.310 -11.752 19.806 1.00 84.81 258 GLY A O 1
ATOM 2039 N N . VAL A 1 259 ? 8.226 -10.698 19.297 1.00 86.94 259 VAL A N 1
ATOM 2040 C CA . VAL A 1 259 ? 8.987 -11.909 18.949 1.00 86.94 259 VAL A CA 1
ATOM 2041 C C . VAL A 1 259 ? 9.179 -12.800 20.173 1.00 86.94 259 VAL A C 1
ATOM 2043 O O . VAL A 1 259 ? 8.950 -14.005 20.077 1.00 86.94 259 VAL A O 1
ATOM 2046 N N . ILE A 1 260 ? 9.533 -12.232 21.331 1.00 89.44 260 ILE A N 1
ATOM 2047 C CA . ILE A 1 260 ? 9.657 -12.991 22.587 1.00 89.44 260 ILE A CA 1
ATOM 2048 C C . ILE A 1 260 ? 8.314 -13.635 22.950 1.00 89.44 260 ILE A C 1
ATOM 2050 O O . ILE A 1 260 ? 8.248 -14.842 23.168 1.00 89.44 260 ILE A O 1
ATOM 2054 N N . CYS A 1 261 ? 7.232 -12.852 22.956 1.00 86.62 261 CYS A N 1
ATOM 2055 C CA . CYS A 1 261 ? 5.887 -13.337 23.258 1.00 86.62 261 CYS A CA 1
ATOM 2056 C C . CYS A 1 261 ? 5.442 -14.432 22.278 1.00 86.62 261 CYS A C 1
ATOM 2058 O O . CYS A 1 261 ? 4.984 -15.489 22.705 1.00 86.62 261 CYS A O 1
ATOM 2060 N N . PHE A 1 262 ? 5.632 -14.219 20.973 1.00 85.56 262 PHE A N 1
ATOM 2061 C CA . PHE A 1 262 ? 5.295 -15.201 19.945 1.00 85.56 262 PHE A CA 1
ATOM 2062 C C . PHE A 1 262 ? 6.082 -16.499 20.128 1.00 85.56 262 PHE A C 1
ATOM 2064 O O . PHE A 1 262 ? 5.497 -17.572 20.057 1.00 85.56 262 PHE A O 1
ATOM 2071 N N . THR A 1 263 ? 7.378 -16.406 20.427 1.00 86.12 263 THR A N 1
ATOM 2072 C CA . THR A 1 263 ? 8.237 -17.573 20.669 1.00 86.12 263 THR A CA 1
ATOM 2073 C C . THR A 1 263 ? 7.757 -18.363 21.886 1.00 86.12 263 THR A C 1
ATOM 2075 O O . THR A 1 263 ? 7.607 -19.577 21.810 1.00 86.12 263 THR A O 1
ATOM 2078 N N . VAL A 1 264 ? 7.437 -17.682 22.990 1.00 88.25 264 VAL A N 1
ATOM 2079 C CA . VAL A 1 264 ? 6.893 -18.321 24.199 1.00 88.25 264 VAL A CA 1
ATOM 2080 C C . VAL A 1 264 ? 5.557 -19.008 23.905 1.00 88.25 264 VAL A C 1
ATOM 2082 O O . VAL A 1 264 ? 5.382 -20.177 24.241 1.00 88.25 264 VAL A O 1
ATOM 2085 N N . LEU A 1 265 ? 4.629 -18.320 23.235 1.00 85.06 265 LEU A N 1
ATOM 2086 C CA . LEU A 1 265 ? 3.336 -18.894 22.851 1.00 85.06 265 LEU A CA 1
ATOM 2087 C C . LEU A 1 265 ? 3.495 -20.088 21.907 1.00 85.06 265 LEU A C 1
ATOM 2089 O O . LEU A 1 265 ? 2.768 -21.066 22.048 1.00 85.06 265 LEU A O 1
ATOM 2093 N N . TYR A 1 266 ? 4.455 -20.029 20.986 1.00 84.06 266 TYR A N 1
ATOM 2094 C CA . TYR A 1 266 ? 4.758 -21.115 20.061 1.00 84.06 266 TYR A CA 1
ATOM 2095 C C . TYR A 1 266 ? 5.255 -22.373 20.785 1.00 84.06 266 TYR A C 1
ATOM 2097 O O . TYR A 1 266 ? 4.910 -23.474 20.384 1.00 84.06 266 TYR A O 1
ATOM 2105 N N . PHE A 1 267 ? 6.025 -22.241 21.868 1.00 85.25 267 PHE A N 1
ATOM 2106 C CA . PHE A 1 267 ? 6.460 -23.403 22.654 1.00 85.25 267 PHE A CA 1
ATOM 2107 C C . PHE A 1 267 ? 5.390 -23.938 23.616 1.00 85.25 267 PHE A C 1
ATOM 2109 O O . PHE A 1 267 ? 5.430 -25.114 23.968 1.00 85.25 267 PHE A O 1
ATOM 2116 N N . LEU A 1 268 ? 4.451 -23.096 24.058 1.00 85.94 268 LEU A N 1
ATOM 2117 C CA . LEU A 1 268 ? 3.425 -23.474 25.038 1.00 85.94 268 LEU A CA 1
ATOM 2118 C C . LEU A 1 268 ? 2.133 -24.010 24.409 1.00 85.94 268 LEU A C 1
ATOM 2120 O O . LEU A 1 268 ? 1.428 -24.794 25.046 1.00 85.94 268 LEU A O 1
ATOM 2124 N N . LEU A 1 269 ? 1.777 -23.559 23.204 1.00 83.12 269 LEU A N 1
ATOM 2125 C CA . LEU A 1 269 ? 0.497 -23.887 22.578 1.00 83.12 269 LEU A CA 1
ATOM 2126 C C . LEU A 1 269 ? 0.614 -25.081 21.620 1.00 83.12 269 LEU A C 1
ATOM 2128 O O . LEU A 1 269 ? 1.585 -25.186 20.876 1.00 83.12 269 LEU A O 1
ATOM 2132 N N . PRO A 1 270 ? -0.404 -25.956 21.563 1.00 82.06 270 PRO A N 1
ATOM 2133 C CA . PRO A 1 270 ? -0.468 -27.013 20.564 1.00 82.06 270 PRO A CA 1
ATOM 2134 C C . PRO A 1 270 ? -0.631 -26.444 19.147 1.00 82.06 270 PRO A C 1
ATOM 2136 O O . PRO A 1 270 ? -1.247 -25.396 18.929 1.00 82.06 270 PRO A O 1
ATOM 2139 N N . SER A 1 271 ? -0.142 -27.196 18.159 1.00 77.00 271 SER A N 1
ATOM 2140 C CA . SER A 1 271 ? -0.055 -26.787 16.748 1.00 77.00 271 SER A CA 1
ATOM 2141 C C . SER A 1 271 ? -1.400 -26.405 16.116 1.00 77.00 271 SER A C 1
ATOM 2143 O O . SER A 1 271 ? -1.441 -25.633 15.160 1.00 77.00 271 SER A O 1
ATOM 2145 N N . SER A 1 272 ? -2.512 -26.900 16.668 1.00 77.50 272 SER A N 1
ATOM 2146 C CA . SER A 1 272 ? -3.877 -26.584 16.230 1.00 77.50 272 SER A CA 1
ATOM 2147 C C . SER A 1 272 ? -4.274 -25.120 16.456 1.00 77.50 272 SER A C 1
ATOM 2149 O O . SER A 1 272 ? -5.176 -24.623 15.782 1.00 77.50 272 SER A O 1
ATOM 2151 N N . ILE A 1 273 ? -3.606 -24.411 17.373 1.00 78.56 273 ILE A N 1
ATOM 2152 C CA . ILE A 1 273 ? -3.956 -23.032 17.745 1.00 78.56 273 ILE A CA 1
ATOM 2153 C C . ILE A 1 273 ? -3.170 -22.000 16.919 1.00 78.56 273 ILE A C 1
ATOM 2155 O O . ILE A 1 273 ? -3.583 -20.844 16.825 1.00 78.56 273 ILE A O 1
ATOM 2159 N N . TYR A 1 274 ? -2.089 -22.399 16.240 1.00 76.69 274 TYR A N 1
ATOM 2160 C CA . TYR A 1 274 ? -1.198 -21.470 15.530 1.00 76.69 274 TYR A CA 1
ATOM 2161 C C . TYR A 1 274 ? -1.914 -20.624 14.471 1.00 76.69 274 TYR A C 1
ATOM 2163 O O . TYR A 1 274 ? -1.653 -19.426 14.362 1.00 76.69 274 TYR A O 1
ATOM 2171 N N . ALA A 1 275 ? -2.880 -21.208 13.755 1.00 70.81 275 ALA A N 1
ATOM 2172 C CA . ALA A 1 275 ? -3.684 -20.496 12.760 1.00 70.81 275 ALA A CA 1
ATOM 2173 C C . ALA A 1 275 ? -4.538 -19.361 13.364 1.00 70.81 275 ALA A C 1
ATOM 2175 O O . ALA A 1 275 ? -4.838 -18.376 12.690 1.00 70.81 275 ALA A O 1
ATOM 2176 N N . TYR A 1 276 ? -4.895 -19.460 14.648 1.00 74.44 276 TYR A N 1
ATOM 2177 C CA . TYR A 1 276 ? -5.736 -18.486 15.343 1.00 74.44 276 TYR A CA 1
ATOM 2178 C C . TYR A 1 276 ? -4.934 -17.379 16.029 1.00 74.44 276 TYR A C 1
ATOM 2180 O O . TYR A 1 276 ? -5.496 -16.322 16.311 1.00 74.44 276 TYR A O 1
ATOM 2188 N N . ILE A 1 277 ? -3.625 -17.560 16.245 1.00 74.62 277 ILE A N 1
ATOM 2189 C CA . ILE A 1 277 ? -2.759 -16.542 16.867 1.00 74.62 277 ILE A CA 1
ATOM 2190 C C . ILE A 1 277 ? -2.800 -15.235 16.062 1.00 74.62 277 ILE A C 1
ATOM 2192 O O . ILE A 1 277 ? -2.915 -14.157 16.642 1.00 74.62 277 ILE A O 1
ATOM 2196 N N . GLY A 1 278 ? -2.789 -15.320 14.728 1.00 67.75 278 GLY A N 1
ATOM 2197 C CA . GLY A 1 278 ? -2.902 -14.148 13.854 1.00 67.75 278 GLY A CA 1
ATOM 2198 C C . GLY A 1 278 ? -4.253 -13.431 13.973 1.00 67.75 278 GLY A C 1
ATOM 2199 O O . GLY A 1 278 ? -4.299 -12.203 14.027 1.00 67.75 278 GLY A O 1
ATOM 2200 N N . ILE A 1 279 ? -5.348 -14.189 14.088 1.00 71.88 279 ILE A N 1
ATOM 2201 C CA . ILE A 1 279 ? -6.706 -13.647 14.264 1.00 71.88 279 ILE A CA 1
ATOM 2202 C C . ILE A 1 279 ? -6.821 -12.952 15.626 1.00 71.88 279 ILE A C 1
ATOM 2204 O O . ILE A 1 279 ? -7.282 -11.814 15.705 1.00 71.88 279 ILE A O 1
ATOM 2208 N N . LEU A 1 280 ? -6.340 -13.600 16.690 1.00 70.38 280 LEU A N 1
ATOM 2209 C CA . LEU A 1 280 ? -6.312 -13.046 18.044 1.00 70.38 280 LEU A CA 1
ATOM 2210 C C . LEU A 1 280 ? -5.438 -11.789 18.124 1.00 70.38 280 LEU A C 1
ATOM 2212 O O . LEU A 1 280 ? -5.833 -10.808 18.752 1.00 70.38 280 LEU A O 1
ATOM 2216 N N . GLY A 1 281 ? -4.293 -11.781 17.436 1.00 68.19 281 GLY A N 1
ATOM 2217 C CA . GLY A 1 281 ? -3.436 -10.606 17.299 1.00 68.19 281 GLY A CA 1
ATOM 2218 C C . GLY A 1 281 ? -4.154 -9.441 16.615 1.00 68.19 281 GLY A C 1
ATOM 2219 O O . GLY A 1 281 ? -4.157 -8.328 17.141 1.00 68.19 281 GLY A O 1
ATOM 2220 N N . GLY A 1 282 ? -4.831 -9.694 15.490 1.00 64.69 282 GLY A N 1
ATOM 2221 C CA . GLY A 1 282 ? -5.618 -8.681 14.777 1.00 64.69 282 GLY A CA 1
ATOM 2222 C C . GLY A 1 282 ? -6.756 -8.100 15.624 1.00 64.69 282 GLY A C 1
ATOM 2223 O O . GLY A 1 282 ? -6.929 -6.881 15.690 1.00 64.69 282 GLY A O 1
ATOM 2224 N N . ILE A 1 283 ? -7.479 -8.960 16.346 1.00 67.56 283 ILE A N 1
ATOM 2225 C CA . ILE A 1 283 ? -8.513 -8.553 17.307 1.00 67.56 283 ILE A CA 1
ATOM 2226 C C . ILE A 1 283 ? -7.901 -7.690 18.425 1.00 67.56 283 ILE A C 1
ATOM 2228 O O . ILE A 1 283 ? -8.432 -6.624 18.747 1.00 67.56 283 ILE A O 1
ATOM 2232 N N . GLY A 1 284 ? -6.754 -8.100 18.976 1.00 63.03 284 GLY A N 1
ATOM 2233 C CA . GLY A 1 284 ? -6.038 -7.377 20.029 1.00 63.03 284 GLY A CA 1
ATOM 2234 C C . GLY A 1 284 ? -5.639 -5.955 19.628 1.00 63.03 284 GLY A C 1
ATOM 2235 O O . GLY A 1 284 ? -5.794 -5.026 20.424 1.00 63.03 284 GLY A O 1
ATOM 2236 N N . VAL A 1 285 ? -5.212 -5.749 18.379 1.00 61.41 285 VAL A N 1
ATOM 2237 C CA . VAL A 1 285 ? -4.912 -4.401 17.866 1.00 61.41 285 VAL A CA 1
ATOM 2238 C C . VAL A 1 285 ? -6.182 -3.552 17.731 1.00 61.41 285 VAL A C 1
ATOM 2240 O O . VAL A 1 285 ? -6.184 -2.379 18.111 1.00 61.41 285 VAL A O 1
ATOM 2243 N N . GLY A 1 286 ? -7.300 -4.142 17.294 1.00 55.97 286 GLY A N 1
ATOM 2244 C CA . GLY A 1 286 ? -8.601 -3.459 17.243 1.00 55.97 286 GLY A CA 1
ATOM 2245 C C . GLY A 1 286 ? -9.093 -2.966 18.614 1.00 55.97 286 GLY A C 1
ATOM 2246 O O . GLY A 1 286 ? -9.745 -1.914 18.710 1.00 55.97 286 GLY A O 1
ATOM 2247 N N . PHE A 1 287 ? -8.727 -3.678 19.684 1.00 53.72 287 PHE A N 1
ATOM 2248 C CA . PHE A 1 287 ? -9.047 -3.327 21.069 1.00 53.72 287 PHE A CA 1
ATOM 2249 C C . PHE A 1 287 ? -8.049 -2.399 21.756 1.00 53.72 287 PHE A C 1
ATOM 2251 O O . PHE A 1 287 ? -8.365 -1.930 22.852 1.00 53.72 287 PHE A O 1
ATOM 2258 N N . GLN A 1 288 ? -6.894 -2.079 21.155 1.00 51.75 288 GLN A N 1
ATOM 2259 C CA . GLN A 1 288 ? -5.931 -1.183 21.797 1.00 51.75 288 GLN A CA 1
ATOM 2260 C C . GLN A 1 288 ? -6.583 0.175 22.110 1.00 51.75 288 GLN A C 1
ATOM 2262 O O . GLN A 1 288 ? -6.890 1.014 21.251 1.00 51.75 288 GLN A O 1
ATOM 2267 N N . HIS A 1 289 ? -6.829 0.344 23.407 1.00 39.97 289 HIS A N 1
ATOM 2268 C CA . HIS A 1 289 ? -7.347 1.529 24.051 1.00 39.97 289 HIS A CA 1
ATOM 2269 C C . HIS A 1 289 ? -6.143 2.428 24.340 1.00 39.97 289 HIS A C 1
ATOM 2271 O O . HIS A 1 289 ? -5.405 2.222 25.292 1.00 39.97 289 HIS A O 1
ATOM 2277 N N . ASN A 1 290 ? -5.931 3.423 23.483 1.00 42.03 290 ASN A N 1
ATOM 2278 C CA . ASN A 1 290 ? -5.405 4.718 23.903 1.00 42.03 290 ASN A CA 1
ATOM 2279 C C . ASN A 1 290 ? -4.118 4.714 24.768 1.00 42.03 290 ASN A C 1
ATOM 2281 O O . ASN A 1 290 ? -4.073 5.394 25.787 1.00 42.03 290 ASN A O 1
ATOM 2285 N N . MET A 1 291 ? -3.052 4.027 24.342 1.00 32.69 291 MET A N 1
ATOM 2286 C CA . MET A 1 291 ? -1.710 4.164 24.942 1.00 32.69 291 MET A CA 1
ATOM 2287 C C . MET A 1 291 ? -0.746 4.979 24.063 1.00 32.69 291 MET A C 1
ATOM 2289 O O . MET A 1 291 ? 0.386 4.578 23.816 1.00 32.69 291 MET A O 1
ATOM 2293 N N . ALA A 1 292 ? -1.208 6.134 23.580 1.00 32.50 292 ALA A N 1
ATOM 2294 C CA . ALA A 1 292 ? -0.374 7.286 23.225 1.00 32.50 292 ALA A CA 1
ATOM 2295 C C . ALA A 1 292 ? -1.292 8.505 23.058 1.00 32.50 292 ALA A C 1
ATOM 2297 O O . ALA A 1 292 ? -2.203 8.492 22.232 1.00 32.50 292 ALA A O 1
ATOM 2298 N N . GLY A 1 293 ? -1.079 9.550 23.856 1.00 30.47 293 GLY A N 1
ATOM 2299 C CA . GLY A 1 293 ? -1.848 10.798 23.855 1.00 30.47 293 GLY A CA 1
ATOM 2300 C C . GLY A 1 293 ? -1.642 11.682 22.619 1.00 30.47 293 GLY A C 1
ATOM 2301 O O . GLY A 1 293 ? -1.371 12.867 22.762 1.00 30.47 293 GLY A O 1
ATOM 2302 N N . ARG A 1 294 ? -1.789 11.138 21.407 1.00 33.34 294 ARG A N 1
ATOM 2303 C CA . ARG A 1 294 ? -1.957 11.911 20.167 1.00 33.34 294 ARG A CA 1
ATOM 2304 C C . ARG A 1 294 ? -2.880 11.155 19.217 1.00 33.34 294 ARG A C 1
ATOM 2306 O O . ARG A 1 294 ? -2.557 10.067 18.748 1.00 33.34 294 ARG A O 1
ATOM 2313 N N . GLN A 1 295 ? -4.024 11.764 18.910 1.00 33.62 295 GLN A N 1
ATOM 2314 C CA . GLN A 1 295 ? -5.080 11.269 18.010 1.00 33.62 295 GLN A CA 1
ATOM 2315 C C . GLN A 1 295 ? -4.632 11.017 16.551 1.00 33.62 295 GLN A C 1
ATOM 2317 O O . GLN A 1 295 ? -5.441 10.598 15.734 1.00 33.62 295 GLN A O 1
ATOM 2322 N N . TYR A 1 296 ? -3.356 11.205 16.211 1.00 32.19 296 TYR A N 1
ATOM 2323 C CA . TYR A 1 296 ? -2.837 11.100 14.842 1.00 32.19 296 TYR A CA 1
ATOM 2324 C C . TYR A 1 296 ? -2.458 9.675 14.399 1.00 32.19 296 TYR A C 1
ATOM 2326 O O . TYR A 1 296 ? -2.112 9.455 13.243 1.00 32.19 296 TYR A O 1
ATOM 2334 N N . LEU A 1 297 ? -2.504 8.692 15.301 1.00 33.12 297 LEU A N 1
ATOM 2335 C CA . LEU A 1 297 ? -1.839 7.394 15.111 1.00 33.12 297 LEU A CA 1
ATOM 2336 C C . LEU A 1 297 ? -2.776 6.193 14.922 1.00 33.12 297 LEU A C 1
ATOM 2338 O O . LEU A 1 297 ? -2.305 5.101 14.616 1.00 33.12 297 LEU A O 1
ATOM 2342 N N . THR A 1 298 ? -4.091 6.369 15.072 1.00 34.12 298 THR A N 1
ATOM 2343 C CA . THR A 1 298 ? -5.059 5.254 15.075 1.00 34.12 298 THR A CA 1
ATOM 2344 C C . THR A 1 298 ? -5.589 4.857 13.693 1.00 34.12 298 THR A C 1
ATOM 2346 O O . THR A 1 298 ? -6.384 3.930 13.607 1.00 34.12 298 THR A O 1
ATOM 2349 N N . HIS A 1 299 ? -5.141 5.508 12.617 1.00 34.34 299 HIS A N 1
ATOM 2350 C CA . HIS A 1 299 ? -5.569 5.201 11.244 1.00 34.34 299 HIS A CA 1
ATOM 2351 C C . HIS A 1 299 ? -4.716 4.135 10.535 1.00 34.34 299 HIS A C 1
ATOM 2353 O O . HIS A 1 299 ? -4.934 3.879 9.358 1.00 34.34 299 HIS A O 1
ATOM 2359 N N . LEU A 1 300 ? -3.730 3.533 11.214 1.00 30.38 300 LEU A N 1
ATOM 2360 C CA . LEU A 1 300 ? -2.696 2.720 10.557 1.00 30.38 300 LEU A CA 1
ATOM 2361 C C . LEU A 1 300 ? -2.724 1.226 10.890 1.00 30.38 300 LEU A C 1
ATOM 2363 O O . LEU A 1 300 ? -1.761 0.528 10.587 1.00 30.38 300 LEU A O 1
ATOM 2367 N N . VAL A 1 301 ? -3.810 0.717 11.472 1.00 27.12 301 VAL A N 1
ATOM 2368 C CA . VAL A 1 301 ? -4.036 -0.730 11.507 1.00 27.12 301 VAL A CA 1
ATOM 2369 C C . VAL A 1 301 ? -5.493 -1.012 11.164 1.00 27.12 301 VAL A C 1
ATOM 2371 O O . VAL A 1 301 ? -6.349 -0.940 12.041 1.00 27.12 301 VAL A O 1
ATOM 2374 N N . LEU A 1 302 ? -5.691 -1.337 9.880 1.00 30.55 302 LEU A N 1
ATOM 2375 C CA . LEU A 1 302 ? -6.927 -1.771 9.212 1.00 30.55 302 LEU A CA 1
ATOM 2376 C C . LEU A 1 302 ? -8.029 -0.708 9.070 1.00 30.55 302 LEU A C 1
ATOM 2378 O O . LEU A 1 302 ? -8.692 -0.344 10.067 1.00 30.55 302 LEU A O 1
#

Foldseek 3Di:
DDLVVLLPDDLVSLLVQLVPDPDPVSNVVSVVSLVVSVVVVVVVLVVQLVVLCVQLNVLLSLLSVLLVLLLVLLLPDFQLADLVVRLVLLLVLLVLLLPLLQVLVVDQLVVSLVSLLVSLLSLLLRQPPDLLSCRSLSSQLSSLSCNLSDDDDSSSVSNVVSSNVSSVVSSVSNCVNCVPPDRPDHPVVSVVPDDCPDLSNVLSNCLSNVLSVQLSVCVVVVNRSSSVSSNVSNLLRGSDPVSSVVSVVVCVVCVVVVVVVVVVCVVVDDPVCVVCVVVVVLVVLSPDPDPPPDPRNNPPRD

Secondary structure (DSSP, 8-state):
--HHHHHTS-HHHHHHHHHH--SHHHHHHHHHHHHHHHHHHHHHHHHHHHHHHHHH-GGGHHHHHHHHHHHHHHTT---SS-HHHHHHHHHHHHHHHHHHHHHHHTS-HHHHHHHHHHHHHHHHHHH-S-GGG-HHHHHHHHHHHHHHT---HHHHHHHHHHHHHHHHHHHHHHHHHHTTS-----HHHHHHT--TTSHHHHHHHHHHHHHHHHHHHHHHTT-TTTHHHHHHHHHH--SSHHHHHHHHHHHHHHHHHHHHHHHHHHHHS-GGGHHHHHHHHHHHHHH----SS-TTSTTS--

Sequence (302 aa):
MTFYQELQLNQAGSKNLLKKSETVKEKSYHILVYLVKIAVTMAFCFLFVTIFSILFGNENSIVGVVVLLCLMVFRNADLGIHTGQSTMLLALFFVIMTVCPHLANQFSPVLGMLLNIAALAVLILFGCHNPFMFNQSTLVLGYLL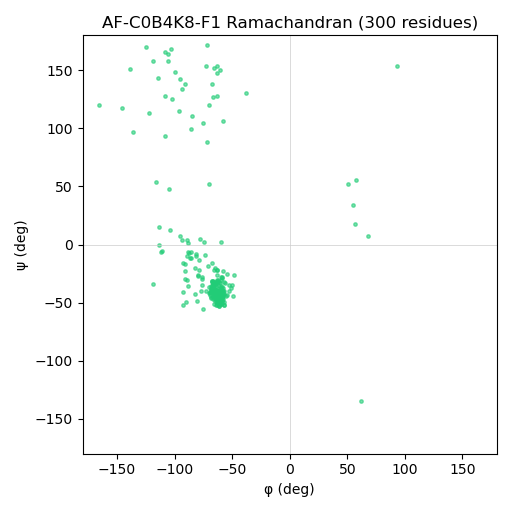LYGYDVTGKSYQMRLVGMALGAALTCFVFYRNHKNRTYKRNLKDLIQEFDITSSRTKWQICQILCVPIVLCIAELCNMPRAMWAGIAAMSAILPFMEDMHYRVRKRIVGNIAGVICFTVLYFLLPSSIYAYIGILGGIGVGFQHNMAGRQYLTHLVL

Mean predicted aligned error: 8.52 Å

Solvent-accessible surface area (backbone atoms only — not comparable to full-atom values): 16378 Å² total; per-residue (Å²): 129,55,74,68,61,56,59,67,41,54,75,67,52,48,54,50,50,55,70,68,44,87,47,72,67,54,34,51,49,52,49,50,50,50,50,51,44,49,52,52,50,51,51,50,54,49,51,51,26,50,51,34,17,72,74,40,34,72,86,31,28,62,53,29,50,37,39,49,51,50,34,66,46,41,53,77,52,75,52,70,33,35,50,70,62,40,39,53,51,52,45,48,47,47,50,47,39,58,49,51,30,52,55,25,71,75,43,57,56,72,60,16,26,56,49,44,27,56,53,38,41,53,43,38,66,64,37,38,64,51,80,91,71,47,52,28,58,54,51,54,48,36,28,38,52,42,38,60,54,65,67,64,72,72,56,33,55,33,41,52,52,52,48,51,54,36,35,52,53,35,36,51,46,28,42,70,65,40,66,88,59,90,54,96,39,49,75,66,54,62,63,70,67,66,46,78,86,39,55,63,45,48,35,46,52,48,48,27,49,51,23,29,49,45,23,31,53,30,49,76,69,67,42,84,64,25,36,56,53,21,51,51,45,51,74,39,68,47,70,47,67,70,62,20,56,53,45,46,54,52,46,55,54,47,49,53,53,45,52,52,51,50,53,52,49,60,76,73,50,63,80,86,50,60,78,47,52,61,55,53,50,54,52,52,61,75,62,64,74,82,91,60,104,56,93,84,66,79,84,78,72,132

Radius of gyration: 20.37 Å; Cα contacts (8 Å, |Δi|>4): 273; chains: 1; bounding box: 50×51×50 Å